Protein AF-A0A7S4JN91-F1 (afdb_monomer_lite)

pLDDT: mean 80.66, std 23.39, range [25.17, 98.69]

Organism: NCBI:txid265563

Foldseek 3Di:
DVVLLVVVVPPPDDDDDDDDDDDDDDDDDDDDDDDPPPPPQDPDDPVLVVVLVVLLCVLLVVLQQNDKFKDKLVLQQVVLVVVCVVVDCSDLSVLADRDDLVPQPQPPPPDDPPPPQGQRSIFIKMWIKGFLSNPLSLLVVCVVPVCVQQVVDPQNSLVSSVCSNCVSNCVRCVVVVKDKDKQFPNDDPSHRDDPNLVVCLQRLQFAQQPQLRATQGLAQGSRMGTTIMMTINHGTDDDPPPDRSNVVRPPSDDPQLSVQLNVLSVQLVVLVVVLVVVVVVVVPDPDDDPDDDPPPSQCSLVSVVSSRVSGVHNCVPGHHDPLVSSCVPPVDSVSSVVVSVVSD

Structure (mmCIF, N/CA/C/O backbone):
data_AF-A0A7S4JN91-F1
#
_entry.id   AF-A0A7S4JN91-F1
#
loop_
_atom_site.group_PDB
_atom_site.id
_atom_site.type_symbol
_atom_site.label_atom_id
_atom_site.label_alt_id
_atom_site.label_comp_id
_atom_site.label_asym_id
_atom_site.label_entity_id
_atom_site.label_seq_id
_atom_site.pdbx_PDB_ins_code
_atom_site.Cartn_x
_atom_site.Cartn_y
_atom_site.Cartn_z
_atom_site.occupancy
_atom_site.B_iso_or_equiv
_atom_site.auth_seq_id
_atom_site.auth_comp_id
_atom_site.auth_asym_id
_atom_site.auth_atom_id
_atom_site.pdbx_PDB_model_num
ATOM 1 N N . VAL A 1 1 ? 0.092 4.818 8.067 1.00 32.59 1 VAL A N 1
ATOM 2 C CA . VAL A 1 1 ? 0.979 4.549 6.911 1.00 32.59 1 VAL A CA 1
ATOM 3 C C . VAL A 1 1 ? 1.558 5.860 6.381 1.00 32.59 1 VAL A C 1
ATOM 5 O O . VAL A 1 1 ? 2.768 5.971 6.410 1.00 32.59 1 VAL A O 1
ATOM 8 N N . GLY A 1 2 ? 0.755 6.902 6.103 1.00 28.08 2 GLY A N 1
ATOM 9 C CA . GLY A 1 2 ? 1.278 8.263 5.825 1.00 28.08 2 GLY A CA 1
ATOM 10 C C . GLY A 1 2 ? 2.050 8.926 6.986 1.00 28.08 2 GLY A C 1
ATOM 11 O O . GLY A 1 2 ? 3.128 9.459 6.784 1.00 28.08 2 GLY A O 1
ATOM 12 N N . LEU A 1 3 ? 1.591 8.768 8.236 1.00 33.53 3 LEU A N 1
ATOM 13 C CA . LEU A 1 3 ? 2.231 9.363 9.430 1.00 33.53 3 LEU A CA 1
ATOM 14 C C . LEU A 1 3 ? 3.639 8.835 9.785 1.00 33.53 3 LEU A C 1
ATOM 16 O O . LEU A 1 3 ? 4.297 9.419 10.646 1.00 33.53 3 LEU A O 1
ATOM 20 N N . ARG A 1 4 ? 4.095 7.710 9.210 1.00 35.12 4 ARG A N 1
ATOM 21 C CA . ARG A 1 4 ? 5.435 7.168 9.522 1.00 35.12 4 ARG A CA 1
ATOM 22 C C . ARG A 1 4 ? 6.521 7.788 8.637 1.00 35.12 4 ARG A C 1
ATOM 24 O O . ARG A 1 4 ? 7.644 7.899 9.109 1.00 35.12 4 ARG A O 1
ATOM 31 N N . ILE A 1 5 ? 6.162 8.240 7.432 1.00 36.72 5 ILE A N 1
ATOM 32 C CA . ILE A 1 5 ? 7.089 8.852 6.469 1.00 36.72 5 ILE A CA 1
ATOM 33 C C . ILE A 1 5 ? 7.418 10.294 6.902 1.00 36.72 5 ILE A C 1
ATOM 35 O O . ILE A 1 5 ? 8.588 10.618 7.068 1.00 36.72 5 ILE A O 1
ATOM 39 N N . GLU A 1 6 ? 6.425 11.102 7.294 1.00 35.47 6 GLU A N 1
ATOM 40 C CA . GLU A 1 6 ? 6.675 12.472 7.798 1.00 35.47 6 GLU A CA 1
ATOM 41 C C . GLU A 1 6 ? 7.318 12.518 9.202 1.00 35.47 6 GLU A C 1
ATOM 43 O O . GLU A 1 6 ? 7.968 13.496 9.574 1.00 35.47 6 GLU A O 1
ATOM 48 N N . ARG A 1 7 ? 7.194 11.453 10.017 1.00 35.91 7 ARG A N 1
ATOM 49 C CA . ARG A 1 7 ? 7.833 11.387 11.352 1.00 35.91 7 ARG A CA 1
ATOM 50 C C . ARG A 1 7 ? 9.363 11.438 11.284 1.00 35.91 7 ARG A C 1
ATOM 52 O O . ARG A 1 7 ? 9.992 11.810 12.277 1.00 35.91 7 ARG A O 1
ATOM 59 N N . HIS A 1 8 ? 9.962 11.068 10.154 1.00 31.91 8 HIS A N 1
ATOM 60 C CA . HIS A 1 8 ? 11.410 11.139 9.974 1.00 31.91 8 HIS A CA 1
ATOM 61 C C . HIS A 1 8 ? 11.880 12.535 9.532 1.00 31.91 8 HIS A C 1
ATOM 63 O O . HIS A 1 8 ? 12.969 12.955 9.913 1.00 31.91 8 HIS A O 1
ATOM 69 N N . GLU A 1 9 ? 11.020 13.311 8.866 1.00 37.31 9 GLU A N 1
ATOM 70 C CA . GLU A 1 9 ? 11.362 14.594 8.229 1.00 37.31 9 GLU A CA 1
ATOM 71 C C . GLU A 1 9 ? 11.666 15.743 9.209 1.00 37.31 9 GLU A C 1
ATOM 73 O O . GLU A 1 9 ? 12.152 16.793 8.800 1.00 37.31 9 GLU A O 1
ATOM 78 N N . ARG A 1 10 ? 11.420 15.578 10.518 1.00 33.41 10 ARG A N 1
ATOM 79 C CA . ARG A 1 10 ? 11.682 16.633 11.525 1.00 33.41 10 ARG A CA 1
ATOM 80 C C . ARG A 1 10 ? 12.587 16.234 12.689 1.00 33.41 10 ARG A C 1
ATOM 82 O O . ARG A 1 10 ? 12.836 17.071 13.556 1.00 33.41 10 ARG A O 1
ATOM 89 N N . THR A 1 11 ? 13.079 14.995 12.747 1.00 30.23 11 THR A N 1
ATOM 90 C CA . THR A 1 11 ? 13.868 14.525 13.909 1.00 30.23 11 THR A CA 1
ATOM 91 C C . THR A 1 11 ? 15.378 14.494 13.652 1.00 30.23 11 THR A C 1
ATOM 93 O O . THR A 1 11 ? 16.155 14.442 14.599 1.00 30.23 11 THR A O 1
ATOM 96 N N . THR A 1 12 ? 15.824 14.626 12.402 1.00 33.06 12 THR A N 1
ATOM 97 C CA . THR A 1 12 ? 17.246 14.710 12.021 1.00 33.06 12 THR A CA 1
ATOM 98 C C . THR A 1 12 ? 17.719 16.160 11.881 1.00 33.06 12 THR A C 1
ATOM 100 O O . THR A 1 12 ? 18.400 16.538 10.936 1.00 33.06 12 THR A O 1
ATOM 103 N N . GLY A 1 13 ? 17.369 17.001 12.854 1.00 30.50 13 GLY A N 1
ATOM 104 C CA . GLY A 1 13 ? 17.959 18.325 13.037 1.00 30.50 13 GLY A CA 1
ATOM 105 C C . GLY A 1 13 ? 18.772 18.333 14.326 1.00 30.50 13 GLY A C 1
ATOM 106 O O . GLY A 1 13 ? 18.182 18.352 15.400 1.00 30.50 13 GLY A O 1
ATOM 107 N N . ARG A 1 14 ? 20.106 18.356 14.198 1.00 29.84 14 ARG A N 1
ATOM 108 C CA . ARG A 1 14 ? 21.150 18.263 15.246 1.00 29.84 14 ARG A CA 1
ATOM 109 C C . ARG A 1 14 ? 21.410 16.866 15.814 1.00 29.84 14 ARG A C 1
ATOM 111 O O . ARG A 1 14 ? 20.779 16.456 16.778 1.00 29.84 14 ARG A O 1
ATOM 118 N N . GLN A 1 15 ? 22.521 16.271 15.384 1.00 26.61 15 GLN A N 1
ATOM 119 C CA . GLN A 1 15 ? 23.606 15.993 16.328 1.00 26.61 15 GLN A CA 1
ATOM 120 C C . GLN A 1 15 ? 24.966 16.025 15.623 1.00 26.61 15 GLN A C 1
ATOM 122 O O . GLN A 1 15 ? 25.161 15.460 14.551 1.00 26.61 15 GLN A O 1
ATOM 127 N N . GLU A 1 16 ? 25.864 16.794 16.230 1.00 27.58 16 GLU A N 1
ATOM 128 C CA . GLU A 1 16 ? 27.196 17.132 15.758 1.00 27.58 16 GLU A CA 1
ATOM 129 C C . GLU A 1 16 ? 28.178 15.959 15.825 1.00 27.58 16 GLU A C 1
ATOM 131 O O . GLU A 1 16 ? 28.160 15.111 16.714 1.00 27.58 16 GLU A O 1
ATOM 136 N N . THR A 1 17 ? 29.097 16.021 14.867 1.00 29.06 17 THR A N 1
ATOM 137 C CA . THR A 1 17 ? 30.452 15.475 14.826 1.00 29.06 17 THR A CA 1
ATOM 138 C C . THR A 1 17 ? 31.054 14.997 16.153 1.00 29.06 17 THR A C 1
ATOM 140 O O . THR A 1 17 ? 31.339 15.793 17.047 1.00 29.06 17 THR A O 1
ATOM 143 N N . SER A 1 18 ? 31.489 13.734 16.185 1.00 26.06 18 SER A N 1
ATOM 144 C CA . SER A 1 18 ? 32.715 13.384 16.905 1.00 26.06 18 SER A CA 1
ATOM 145 C C . SER A 1 18 ? 33.485 12.271 16.196 1.00 26.06 18 SER A C 1
ATOM 147 O O . SER A 1 18 ? 33.099 11.105 16.181 1.00 26.06 18 SER A O 1
ATOM 149 N N . ARG A 1 19 ? 34.606 12.672 15.589 1.00 29.33 19 ARG A N 1
ATOM 150 C CA . ARG A 1 19 ? 35.690 11.800 15.130 1.00 29.33 19 ARG A CA 1
ATOM 151 C C . ARG A 1 19 ? 36.283 11.052 16.324 1.00 29.33 19 ARG A C 1
ATOM 153 O O . ARG A 1 19 ? 36.788 11.703 17.236 1.00 29.33 19 ARG A O 1
ATOM 160 N N . ARG A 1 20 ? 36.413 9.727 16.229 1.00 26.53 20 ARG A N 1
ATOM 161 C CA . ARG A 1 20 ? 37.556 9.001 16.807 1.00 26.53 20 ARG A CA 1
ATOM 162 C C . ARG A 1 20 ? 38.019 7.872 15.890 1.00 26.53 20 ARG A C 1
ATOM 164 O O . ARG A 1 20 ? 37.222 7.120 15.347 1.00 26.53 20 ARG A O 1
ATOM 171 N N . MET A 1 21 ? 39.336 7.846 15.715 1.00 25.17 21 MET A N 1
ATOM 172 C CA . MET A 1 21 ? 40.135 6.849 15.013 1.00 25.17 21 MET A CA 1
ATOM 173 C C . MET A 1 21 ? 40.266 5.537 15.803 1.00 25.17 21 MET A C 1
ATOM 175 O O . MET A 1 21 ? 40.135 5.561 17.027 1.00 25.17 21 MET A O 1
ATOM 179 N N . ALA A 1 22 ? 40.699 4.497 15.067 1.00 26.09 22 ALA A N 1
ATOM 180 C CA . ALA A 1 22 ? 41.411 3.263 15.464 1.00 26.09 22 ALA A CA 1
ATOM 181 C C . ALA A 1 22 ? 40.568 1.977 15.401 1.00 26.09 22 ALA A C 1
ATOM 183 O O . ALA A 1 22 ? 39.427 1.985 15.831 1.00 26.09 22 ALA A O 1
ATOM 184 N N . THR A 1 23 ? 41.037 0.815 14.931 1.00 26.62 23 THR A N 1
ATOM 185 C CA . THR A 1 23 ? 42.251 0.362 14.217 1.00 26.62 23 THR A CA 1
ATOM 186 C C . THR A 1 23 ? 41.966 -1.069 13.732 1.00 26.62 23 THR A C 1
ATOM 188 O O . THR A 1 23 ? 41.312 -1.821 14.441 1.00 26.62 23 THR A O 1
ATOM 191 N N . SER A 1 24 ? 42.510 -1.426 12.564 1.00 26.52 24 SER A N 1
ATOM 192 C CA . SER A 1 24 ? 43.080 -2.734 12.178 1.00 26.52 24 SER A CA 1
ATOM 193 C C . SER A 1 24 ? 42.559 -4.033 12.827 1.00 26.52 24 SER A C 1
ATOM 195 O O . SER A 1 24 ? 42.873 -4.298 13.983 1.00 26.52 24 SER A O 1
ATOM 197 N N . ALA A 1 25 ? 42.008 -4.939 12.006 1.00 27.75 25 ALA A N 1
ATOM 198 C CA . ALA A 1 25 ? 42.634 -6.240 11.698 1.00 27.75 25 ALA A CA 1
ATOM 199 C C . ALA A 1 25 ? 41.806 -7.021 10.654 1.00 27.75 25 ALA A C 1
ATOM 201 O O . ALA A 1 25 ? 40.644 -7.345 10.886 1.00 27.75 25 ALA A O 1
ATOM 202 N N . ARG A 1 26 ? 42.423 -7.332 9.508 1.00 33.00 26 ARG A N 1
ATOM 203 C CA . ARG A 1 26 ? 41.988 -8.390 8.581 1.00 33.00 26 ARG A CA 1
ATOM 204 C C . ARG A 1 26 ? 42.586 -9.727 9.030 1.00 33.00 26 ARG A C 1
ATOM 206 O O . ARG A 1 26 ? 43.676 -9.724 9.604 1.00 33.00 26 ARG A O 1
ATOM 213 N N . PRO A 1 27 ? 41.970 -10.842 8.627 1.00 33.28 27 PRO A N 1
ATOM 214 C CA . PRO A 1 27 ? 42.750 -11.927 8.057 1.00 33.28 27 PRO A CA 1
ATOM 215 C C . PRO A 1 27 ? 42.293 -12.247 6.631 1.00 33.28 27 PRO A C 1
ATOM 217 O O . PRO A 1 27 ? 41.101 -12.295 6.330 1.00 33.28 27 PRO A O 1
ATOM 220 N N . ASP A 1 28 ? 43.301 -12.414 5.781 1.00 31.98 28 ASP A N 1
ATOM 221 C CA . ASP A 1 28 ? 43.232 -12.947 4.428 1.00 31.98 28 ASP A CA 1
ATOM 222 C C . ASP A 1 28 ? 42.975 -14.464 4.421 1.00 31.98 28 ASP A C 1
ATOM 224 O O . ASP A 1 28 ? 43.197 -15.156 5.415 1.00 31.98 28 ASP A O 1
ATOM 228 N N . ASP A 1 29 ? 42.610 -14.917 3.220 1.00 34.00 29 ASP A N 1
ATOM 229 C CA . ASP A 1 29 ? 42.650 -16.275 2.679 1.00 34.00 29 ASP A CA 1
ATOM 230 C C . ASP A 1 29 ? 41.625 -17.292 3.206 1.00 34.00 29 ASP A C 1
ATOM 232 O O . ASP A 1 29 ? 41.779 -17.888 4.264 1.00 34.00 29 ASP A O 1
ATOM 236 N N . ASP A 1 30 ? 40.662 -17.643 2.342 1.00 32.47 30 ASP A N 1
ATOM 237 C CA . ASP A 1 30 ? 40.812 -18.955 1.715 1.00 32.47 30 ASP A CA 1
ATOM 238 C C . ASP A 1 30 ? 40.141 -19.089 0.342 1.00 32.47 30 ASP A C 1
ATOM 240 O O . ASP A 1 30 ? 39.062 -18.571 0.046 1.00 32.47 30 ASP A O 1
ATOM 244 N N . ARG A 1 31 ? 40.866 -19.799 -0.517 1.00 35.53 31 ARG A N 1
ATOM 245 C CA . ARG A 1 31 ? 40.618 -20.024 -1.940 1.00 35.53 31 ARG A CA 1
ATOM 246 C C . ARG A 1 31 ? 39.379 -20.895 -2.146 1.00 35.53 31 ARG A C 1
ATOM 248 O O . ARG A 1 31 ? 39.341 -22.029 -1.681 1.00 35.53 31 ARG A O 1
ATOM 255 N N . CYS A 1 32 ? 38.437 -20.444 -2.972 1.00 33.22 32 CYS A N 1
ATOM 256 C CA . CYS A 1 32 ? 37.502 -21.342 -3.649 1.00 33.22 32 CYS A CA 1
ATOM 257 C C . CYS A 1 32 ? 37.772 -21.330 -5.152 1.00 33.22 32 CYS A C 1
ATOM 259 O O . CYS A 1 32 ? 37.499 -20.375 -5.873 1.00 33.22 32 CYS A O 1
ATOM 261 N N . THR A 1 33 ? 38.376 -22.433 -5.578 1.00 36.34 33 THR A N 1
ATOM 262 C CA . THR A 1 33 ? 38.600 -22.864 -6.951 1.00 36.34 33 THR A CA 1
ATOM 263 C C . THR A 1 33 ? 37.312 -22.866 -7.764 1.00 36.34 33 THR A C 1
ATOM 265 O O . THR A 1 33 ? 36.262 -23.283 -7.276 1.00 36.34 33 THR A O 1
ATOM 268 N N . GLY A 1 34 ? 37.434 -22.444 -9.021 1.00 40.06 34 GLY A N 1
ATOM 269 C CA . GLY A 1 34 ? 36.340 -22.315 -9.967 1.00 40.06 34 GLY A CA 1
ATOM 270 C C . GLY A 1 34 ? 35.490 -23.572 -10.150 1.00 40.06 34 GLY A C 1
ATOM 271 O O . GLY A 1 34 ? 35.981 -24.696 -10.269 1.00 40.06 34 GLY A O 1
ATOM 272 N N . ARG A 1 35 ? 34.189 -23.326 -10.269 1.00 33.16 35 ARG A N 1
ATOM 273 C CA . ARG A 1 35 ? 33.316 -24.061 -11.174 1.00 33.16 35 ARG A CA 1
ATOM 274 C C . ARG A 1 35 ? 32.671 -23.041 -12.094 1.00 33.16 35 ARG A C 1
ATOM 276 O O . ARG A 1 35 ? 31.803 -22.287 -11.669 1.00 33.16 35 ARG A O 1
ATOM 283 N N . ASP A 1 36 ? 33.105 -23.053 -13.348 1.00 35.47 36 ASP A N 1
ATOM 284 C CA . ASP A 1 36 ? 32.303 -22.574 -14.464 1.00 35.47 36 ASP A CA 1
ATOM 285 C C . ASP A 1 36 ? 31.068 -23.477 -14.571 1.00 35.47 36 ASP A C 1
ATOM 287 O O . ASP A 1 36 ? 31.030 -24.444 -15.335 1.00 35.47 36 ASP A O 1
ATOM 291 N N . GLU A 1 37 ? 30.042 -23.183 -13.773 1.00 38.62 37 GLU A N 1
ATOM 292 C CA . GLU A 1 37 ? 28.687 -23.614 -14.086 1.00 38.62 37 GLU A CA 1
ATOM 293 C C . GLU A 1 37 ? 28.204 -22.754 -15.251 1.00 38.62 37 GLU A C 1
ATOM 295 O O . GLU A 1 37 ? 27.513 -21.748 -15.102 1.00 38.62 37 GLU A O 1
ATOM 300 N N . SER A 1 38 ? 28.585 -23.188 -16.449 1.00 40.62 38 SER A N 1
ATOM 301 C CA . SER A 1 38 ? 27.898 -22.882 -17.699 1.00 40.62 38 SER A CA 1
ATOM 302 C C . SER A 1 38 ? 26.499 -23.508 -17.644 1.00 40.62 38 SER A C 1
ATOM 304 O O . SER A 1 38 ? 26.162 -24.467 -18.335 1.00 40.62 38 SER A O 1
ATOM 306 N N . SER A 1 39 ? 25.672 -22.963 -16.750 1.00 43.31 39 SER A N 1
ATOM 307 C CA . SER A 1 39 ? 24.237 -23.162 -16.712 1.00 43.31 39 SER A CA 1
ATOM 308 C C . SER A 1 39 ? 23.696 -22.592 -18.012 1.00 43.31 39 SER A C 1
ATOM 310 O O . SER A 1 39 ? 23.554 -21.380 -18.173 1.00 43.31 39 SER A O 1
ATOM 312 N N . SER A 1 40 ? 23.394 -23.486 -18.944 1.00 39.09 40 SER A N 1
ATOM 313 C CA . SER A 1 40 ? 22.455 -23.253 -20.032 1.00 39.09 40 SER A CA 1
ATOM 314 C C . SER A 1 40 ? 21.092 -22.930 -19.412 1.00 39.09 40 SER A C 1
ATOM 316 O O . SER A 1 40 ? 20.213 -23.777 -19.279 1.00 39.09 40 SER A O 1
ATOM 318 N N . GLY A 1 41 ? 20.955 -21.689 -18.940 1.00 47.62 41 GLY A N 1
ATOM 319 C CA . GLY A 1 41 ? 19.743 -21.152 -18.351 1.00 47.62 41 GLY A CA 1
ATOM 320 C C . GLY A 1 41 ? 18.675 -21.118 -19.426 1.00 47.62 41 GLY A C 1
ATOM 321 O O . GLY A 1 41 ? 18.647 -20.205 -20.249 1.00 47.62 41 GLY A O 1
ATOM 322 N N . GLY A 1 42 ? 17.830 -22.148 -19.457 1.00 60.91 42 GLY A N 1
ATOM 323 C CA . GLY A 1 42 ? 16.651 -22.159 -20.305 1.00 60.91 42 GLY A CA 1
ATOM 324 C C . GLY A 1 42 ? 15.854 -20.890 -20.029 1.00 60.91 42 GLY A C 1
ATOM 325 O O . GLY A 1 42 ? 15.425 -20.665 -18.898 1.00 60.91 42 GLY A O 1
ATOM 326 N N . ARG A 1 43 ? 15.709 -20.037 -21.047 1.00 75.44 43 ARG A N 1
ATOM 327 C CA . ARG A 1 43 ? 14.918 -18.808 -20.958 1.00 75.44 43 ARG A CA 1
ATOM 328 C C . ARG A 1 43 ? 13.510 -19.197 -20.500 1.00 75.44 43 ARG A C 1
ATOM 330 O O . ARG A 1 43 ? 12.871 -20.020 -21.158 1.00 75.44 43 ARG A O 1
ATOM 337 N N . LEU A 1 44 ? 13.056 -18.652 -19.368 1.00 83.25 44 LEU A N 1
ATOM 338 C CA . LEU A 1 44 ? 11.687 -18.859 -18.890 1.00 83.25 44 LEU A CA 1
ATOM 339 C C . LEU A 1 44 ? 10.715 -18.458 -20.004 1.00 83.25 44 LEU A C 1
ATOM 341 O O . LEU A 1 44 ? 10.885 -17.408 -20.631 1.00 83.25 44 LEU A O 1
ATOM 345 N N . LYS A 1 45 ? 9.717 -19.299 -20.280 1.00 87.00 45 LYS A N 1
ATOM 346 C CA . LYS A 1 45 ? 8.693 -18.962 -21.272 1.00 87.00 45 LYS A CA 1
ATOM 347 C C . LYS A 1 45 ? 7.767 -17.907 -20.676 1.00 87.00 45 LYS A C 1
ATOM 349 O O . LYS A 1 45 ? 7.419 -17.997 -19.501 1.00 87.00 45 LYS A O 1
ATOM 354 N N . ALA A 1 46 ? 7.313 -16.960 -21.495 1.00 85.81 46 ALA A N 1
ATOM 355 C CA . ALA A 1 46 ? 6.354 -15.936 -21.069 1.00 85.81 46 ALA A CA 1
ATOM 356 C C . ALA A 1 46 ? 5.103 -16.555 -20.415 1.00 85.81 46 ALA A C 1
ATOM 358 O O . ALA A 1 46 ? 4.704 -16.138 -19.336 1.00 85.81 46 ALA A O 1
ATOM 359 N N . SER A 1 47 ? 4.590 -17.656 -20.979 1.00 88.19 47 SER A N 1
ATOM 360 C CA . SER A 1 47 ? 3.448 -18.396 -20.427 1.00 88.19 47 SER A CA 1
ATOM 361 C C . SER A 1 47 ? 3.665 -18.923 -19.005 1.00 88.19 47 SER A C 1
ATOM 363 O O . SER A 1 47 ? 2.714 -19.013 -18.234 1.00 88.19 47 SER A O 1
ATOM 365 N N . ASP A 1 48 ? 4.901 -19.293 -18.654 1.00 89.94 48 ASP A N 1
ATOM 366 C CA . ASP A 1 48 ? 5.220 -19.802 -17.317 1.00 89.94 48 ASP A CA 1
ATOM 367 C C . ASP A 1 48 ? 5.239 -18.653 -16.297 1.00 89.94 48 ASP A C 1
ATOM 369 O O . ASP A 1 48 ? 4.813 -18.826 -15.154 1.00 89.94 48 ASP A O 1
ATOM 373 N N . VAL A 1 49 ? 5.693 -17.469 -16.726 1.00 90.06 49 VAL A N 1
ATOM 374 C CA . VAL A 1 49 ? 5.678 -16.238 -15.924 1.00 90.06 49 VAL A CA 1
ATOM 375 C C . VAL A 1 49 ? 4.247 -15.756 -15.697 1.00 90.06 49 VAL A C 1
ATOM 377 O O . VAL A 1 49 ? 3.888 -15.466 -14.558 1.00 90.06 49 VAL A O 1
ATOM 380 N N . ASP A 1 50 ? 3.414 -15.741 -16.738 1.00 91.44 50 ASP A N 1
ATOM 381 C CA . ASP A 1 50 ? 2.007 -15.340 -16.633 1.00 91.44 50 ASP A CA 1
ATOM 382 C C . ASP A 1 50 ? 1.241 -16.265 -15.678 1.00 91.44 50 ASP A C 1
ATOM 384 O O . ASP A 1 50 ? 0.608 -15.804 -14.727 1.00 91.44 50 ASP A O 1
ATOM 388 N N . ALA A 1 51 ? 1.390 -17.586 -15.839 1.00 93.25 51 ALA A N 1
ATOM 389 C CA . ALA A 1 51 ? 0.766 -18.565 -14.949 1.00 93.25 51 ALA A CA 1
ATOM 390 C C . ALA A 1 51 ? 1.239 -18.425 -13.491 1.00 93.25 51 ALA A C 1
ATOM 392 O O . ALA A 1 51 ? 0.458 -18.607 -12.550 1.00 93.25 51 ALA A O 1
ATOM 393 N N . ALA A 1 52 ? 2.516 -18.093 -13.282 1.00 94.00 52 ALA A N 1
ATOM 394 C CA . ALA A 1 52 ? 3.051 -17.807 -11.959 1.00 94.00 52 ALA A CA 1
ATOM 395 C C . ALA A 1 52 ? 2.427 -16.536 -11.364 1.00 94.00 52 ALA A C 1
ATOM 397 O O . ALA A 1 52 ? 1.959 -16.563 -10.226 1.00 94.00 52 ALA A O 1
ATOM 398 N N . LEU A 1 53 ? 2.348 -15.444 -12.124 1.00 95.12 53 LEU A N 1
ATOM 399 C CA . LEU A 1 53 ? 1.734 -14.194 -11.673 1.00 95.12 53 LEU A CA 1
ATOM 400 C C . LEU A 1 53 ? 0.249 -14.365 -11.330 1.00 95.12 53 LEU A C 1
ATOM 402 O O . LEU A 1 53 ? -0.194 -13.872 -10.289 1.00 95.12 53 LEU A O 1
ATOM 406 N N . ASP A 1 54 ? -0.498 -15.120 -12.131 1.00 95.25 54 ASP A N 1
ATOM 407 C CA . ASP A 1 54 ? -1.901 -15.442 -11.858 1.00 95.25 54 ASP A CA 1
ATOM 408 C C . ASP A 1 54 ? -2.057 -16.293 -10.595 1.00 95.25 54 ASP A C 1
ATOM 410 O O . ASP A 1 54 ? -2.916 -16.026 -9.745 1.00 95.25 54 ASP A O 1
ATOM 414 N N . GLY A 1 55 ? -1.186 -17.290 -10.420 1.00 95.31 55 GLY A N 1
ATOM 415 C CA . GLY A 1 55 ? -1.131 -18.103 -9.209 1.00 95.31 55 GLY A CA 1
ATOM 416 C C . GLY A 1 55 ? -0.797 -17.276 -7.965 1.00 95.31 55 GLY A C 1
ATOM 417 O O . GLY A 1 55 ? -1.403 -17.474 -6.907 1.00 95.31 55 GLY A O 1
ATOM 418 N N . TYR A 1 56 ? 0.125 -16.322 -8.092 1.00 96.88 56 TYR A N 1
ATOM 419 C CA . TYR A 1 56 ? 0.501 -15.401 -7.024 1.00 96.88 56 TYR A CA 1
ATOM 420 C C . TYR A 1 56 ? -0.660 -14.481 -6.639 1.00 96.88 56 TYR A C 1
ATOM 422 O O . TYR A 1 56 ? -1.052 -14.449 -5.471 1.00 96.88 56 TYR A O 1
ATOM 430 N N . ARG A 1 57 ? -1.272 -13.811 -7.625 1.00 97.19 57 ARG A N 1
ATOM 431 C CA . ARG A 1 57 ? -2.453 -12.951 -7.449 1.00 97.19 57 ARG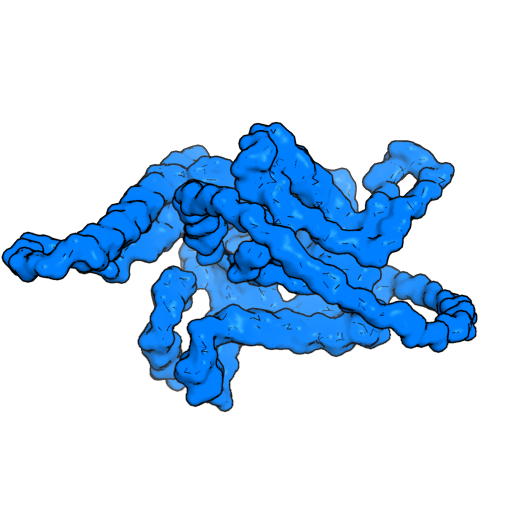 A CA 1
ATOM 432 C C . ARG A 1 57 ? -3.595 -13.710 -6.775 1.00 97.19 57 ARG A C 1
ATOM 434 O O . ARG A 1 57 ? -4.171 -13.226 -5.803 1.00 97.19 57 ARG A O 1
ATOM 441 N N . SER A 1 58 ? -3.880 -14.924 -7.246 1.00 96.44 58 SER A N 1
ATOM 442 C CA . SER A 1 58 ? -4.936 -15.772 -6.687 1.00 96.44 58 SER A CA 1
ATOM 443 C C . SER A 1 58 ? -4.684 -16.081 -5.211 1.00 96.44 58 SER A C 1
ATOM 445 O O . SER A 1 58 ? -5.584 -15.926 -4.390 1.00 96.44 58 SER A O 1
ATOM 447 N N . ARG A 1 59 ? -3.452 -16.450 -4.838 1.00 96.75 59 ARG A N 1
ATOM 448 C CA . ARG A 1 59 ? -3.091 -16.738 -3.438 1.00 96.75 59 ARG A CA 1
ATOM 449 C C . ARG A 1 59 ? -3.183 -15.506 -2.543 1.00 96.75 59 ARG A C 1
ATOM 451 O O . ARG A 1 59 ? -3.746 -15.613 -1.461 1.00 96.75 59 ARG A O 1
ATOM 458 N N . LEU A 1 60 ? -2.678 -14.359 -2.997 1.00 98.06 60 LEU A N 1
ATOM 459 C CA . LEU A 1 60 ? -2.764 -13.101 -2.251 1.00 98.06 60 LEU A CA 1
ATOM 460 C C . LEU A 1 60 ? -4.220 -12.691 -1.980 1.00 98.06 60 LEU A C 1
ATOM 462 O O . LEU A 1 60 ? -4.549 -12.276 -0.867 1.00 98.06 60 LEU A O 1
ATOM 466 N N . SER A 1 61 ? -5.110 -12.879 -2.961 1.00 97.38 61 SER A N 1
ATOM 467 C CA . SER A 1 61 ? -6.528 -12.531 -2.820 1.00 97.38 61 SER A CA 1
ATOM 468 C C . SER A 1 61 ? -7.247 -13.336 -1.726 1.00 97.38 61 SER A C 1
ATOM 470 O O . SER A 1 61 ? -8.121 -12.798 -1.049 1.00 97.38 61 SER A O 1
ATOM 472 N N . LEU A 1 62 ? -6.831 -14.587 -1.471 1.00 97.19 62 LEU A N 1
ATOM 473 C CA . LEU A 1 62 ? -7.371 -15.410 -0.376 1.00 97.19 62 LEU A CA 1
ATOM 474 C C . LEU A 1 62 ? -7.058 -14.822 1.009 1.00 97.19 62 LEU A C 1
ATOM 476 O O . LEU A 1 62 ? -7.806 -15.045 1.962 1.00 97.19 62 LEU A O 1
ATOM 480 N N . ASP A 1 63 ? -5.971 -14.059 1.103 1.00 98.19 63 ASP A N 1
ATOM 481 C CA . ASP A 1 63 ? -5.534 -13.354 2.307 1.00 98.19 63 ASP A CA 1
ATOM 482 C C . ASP A 1 63 ? -5.994 -11.885 2.338 1.00 98.19 63 ASP A C 1
ATOM 484 O O . ASP A 1 63 ? -5.654 -11.143 3.265 1.00 98.19 63 ASP A O 1
ATOM 488 N N . GLY A 1 64 ? -6.782 -11.465 1.342 1.00 98.00 64 GLY A N 1
ATOM 489 C CA . GLY A 1 64 ? -7.292 -10.104 1.186 1.00 98.00 64 GLY A CA 1
ATOM 490 C C . GLY A 1 64 ? -6.231 -9.070 0.796 1.00 98.00 64 GLY A C 1
ATOM 491 O O . GLY A 1 64 ? -6.424 -7.876 1.015 1.00 98.00 64 GLY A O 1
ATOM 492 N N . ILE A 1 65 ? -5.111 -9.514 0.218 1.00 98.56 65 ILE A N 1
ATOM 493 C CA . ILE A 1 65 ? -4.170 -8.652 -0.506 1.00 98.56 65 ILE A CA 1
ATOM 494 C C . ILE A 1 65 ? -4.595 -8.699 -1.975 1.00 98.56 65 ILE A C 1
ATOM 496 O O . ILE A 1 65 ? -4.178 -9.554 -2.750 1.00 98.56 65 ILE A O 1
ATOM 500 N N . ASP A 1 66 ? -5.535 -7.837 -2.326 1.00 97.88 66 ASP A N 1
ATOM 501 C CA . ASP A 1 66 ? -6.341 -7.921 -3.545 1.00 97.88 66 ASP A CA 1
ATOM 502 C C . ASP A 1 66 ? -6.002 -6.848 -4.588 1.00 97.88 66 ASP A C 1
ATOM 504 O O . ASP A 1 66 ? -6.561 -6.854 -5.685 1.00 97.88 66 ASP A O 1
ATOM 508 N N . LEU A 1 67 ? -5.046 -5.965 -4.288 1.00 98.19 67 LEU A N 1
ATOM 509 C CA . LEU A 1 67 ? -4.505 -5.005 -5.247 1.00 98.19 67 LEU A CA 1
ATOM 510 C C . LEU A 1 67 ? -3.097 -5.423 -5.653 1.00 98.19 67 LEU A C 1
ATOM 512 O O . LEU A 1 67 ? -2.206 -5.542 -4.811 1.00 98.19 67 LEU A O 1
ATOM 516 N N . LEU A 1 68 ? -2.899 -5.616 -6.956 1.00 97.44 68 LEU A N 1
ATOM 517 C CA . LEU A 1 68 ? -1.611 -5.954 -7.550 1.00 97.44 68 LEU A CA 1
ATOM 518 C C . LEU A 1 68 ? -1.480 -5.249 -8.897 1.00 97.44 68 LEU A C 1
ATOM 520 O O . LEU A 1 68 ? -2.227 -5.560 -9.831 1.00 97.44 68 LEU A O 1
ATOM 524 N N . HIS A 1 69 ? -0.525 -4.324 -8.993 1.00 95.69 69 HIS A N 1
ATOM 525 C CA . HIS A 1 69 ? -0.195 -3.628 -10.237 1.00 95.69 69 HIS A CA 1
ATOM 526 C C . HIS A 1 69 ? 1.273 -3.838 -10.619 1.00 95.69 69 HIS A C 1
ATOM 528 O O . HIS A 1 69 ? 2.157 -3.575 -9.800 1.00 95.69 69 HIS A O 1
ATOM 534 N N . PRO A 1 70 ? 1.547 -4.291 -11.853 1.00 95.06 70 PRO A N 1
ATOM 535 C CA . PRO A 1 70 ? 2.904 -4.408 -12.357 1.00 95.06 70 PRO A CA 1
ATOM 536 C C . PRO A 1 70 ? 3.459 -3.049 -12.809 1.00 95.06 70 PRO A C 1
ATOM 538 O O . PRO A 1 70 ? 2.746 -2.208 -13.358 1.00 95.06 70 PRO A O 1
ATOM 541 N N . THR A 1 71 ? 4.759 -2.863 -12.624 1.00 93.12 71 THR A N 1
ATOM 542 C CA . THR A 1 71 ? 5.569 -1.769 -13.172 1.00 93.12 71 THR A CA 1
ATOM 543 C C . THR A 1 71 ? 7.004 -2.264 -13.403 1.00 93.12 71 THR A C 1
ATOM 545 O O . THR A 1 71 ? 7.298 -3.438 -13.169 1.00 93.12 71 THR A O 1
ATOM 548 N N . SER A 1 72 ? 7.906 -1.399 -13.864 1.00 93.12 72 SER A N 1
ATOM 549 C CA . SER A 1 72 ? 9.337 -1.707 -13.960 1.00 93.12 72 SER A CA 1
ATOM 550 C C . SER A 1 72 ? 10.147 -0.950 -12.912 1.00 93.12 72 SER A C 1
ATOM 552 O O . SER A 1 72 ? 9.836 0.197 -12.571 1.00 93.12 72 SER A O 1
ATOM 554 N N . THR A 1 73 ? 11.226 -1.565 -12.424 1.00 95.00 73 THR A N 1
ATOM 555 C CA . THR A 1 73 ? 12.189 -0.863 -11.562 1.00 95.00 73 THR A CA 1
ATOM 556 C C . THR A 1 73 ? 12.853 0.298 -12.291 1.00 95.00 73 THR A C 1
ATOM 558 O O . THR A 1 73 ? 13.053 1.339 -11.682 1.00 95.00 73 THR A O 1
ATOM 561 N N . GLY A 1 74 ? 13.109 0.177 -13.597 1.00 92.31 74 GLY A N 1
ATOM 562 C CA . GLY A 1 74 ? 13.674 1.249 -14.423 1.00 92.31 74 GLY A CA 1
ATOM 563 C C . GLY A 1 74 ? 12.787 2.493 -14.451 1.00 92.31 74 GLY A C 1
ATOM 564 O O . GLY A 1 74 ? 13.270 3.605 -14.239 1.00 92.31 74 GLY A O 1
ATOM 565 N N . ARG A 1 75 ? 11.466 2.314 -14.601 1.00 91.25 75 ARG A N 1
ATOM 566 C CA . ARG A 1 75 ? 10.498 3.418 -14.561 1.00 91.25 75 ARG A CA 1
ATOM 567 C C . ARG A 1 75 ? 10.460 4.092 -13.193 1.00 91.25 75 ARG A C 1
ATOM 569 O O . ARG A 1 75 ? 10.488 5.317 -13.133 1.00 91.25 75 ARG A O 1
ATOM 576 N N . TYR A 1 76 ? 10.404 3.311 -12.112 1.00 94.12 76 TYR A N 1
ATOM 577 C CA . TYR A 1 76 ? 10.431 3.862 -10.753 1.00 94.12 76 TYR A CA 1
ATOM 578 C C . TYR A 1 76 ? 11.746 4.593 -10.468 1.00 94.12 76 TYR A C 1
ATOM 580 O O . TYR A 1 76 ? 11.719 5.724 -10.005 1.00 94.12 76 TYR A O 1
ATOM 588 N N . ASN A 1 77 ? 12.888 3.983 -10.791 1.00 94.94 77 ASN A N 1
ATOM 589 C CA . ASN A 1 77 ? 14.206 4.550 -10.523 1.00 94.94 77 ASN A CA 1
ATOM 590 C C . ASN A 1 77 ? 14.426 5.846 -11.311 1.00 94.94 77 ASN A C 1
ATOM 592 O O . ASN A 1 77 ? 14.914 6.816 -10.745 1.00 94.94 77 ASN A O 1
ATOM 596 N N . ARG A 1 78 ? 14.020 5.904 -12.587 1.00 93.06 78 ARG A N 1
ATOM 597 C CA . ARG A 1 78 ? 14.085 7.135 -13.389 1.00 93.06 78 ARG A CA 1
ATOM 598 C C . ARG A 1 78 ? 13.249 8.254 -12.775 1.00 93.06 78 ARG A C 1
ATOM 600 O O . ARG A 1 78 ? 13.769 9.342 -12.556 1.00 93.06 78 ARG A O 1
ATOM 607 N N . ALA A 1 79 ? 11.995 7.956 -12.442 1.00 92.88 79 ALA A N 1
ATOM 608 C CA . ALA A 1 79 ? 11.111 8.916 -11.796 1.00 92.88 79 ALA A CA 1
ATOM 609 C C . ALA A 1 79 ? 11.652 9.358 -10.427 1.00 92.88 79 ALA A C 1
ATOM 611 O O . ALA A 1 79 ? 11.537 10.521 -10.068 1.00 92.88 79 ALA A O 1
ATOM 612 N N . LEU A 1 80 ? 12.303 8.458 -9.685 1.00 93.44 80 LEU A N 1
ATOM 613 C CA . LEU A 1 80 ? 12.935 8.787 -8.413 1.00 93.44 80 LEU A CA 1
ATOM 614 C C . LEU A 1 80 ? 14.033 9.849 -8.570 1.00 93.44 80 LEU A C 1
ATOM 616 O O . LEU A 1 80 ? 14.082 10.791 -7.780 1.00 93.44 80 LEU A O 1
ATOM 620 N N . PHE A 1 81 ? 14.871 9.733 -9.605 1.00 92.88 81 PHE A N 1
ATOM 621 C CA . PHE A 1 81 ? 15.869 10.757 -9.924 1.00 92.88 81 PHE A CA 1
ATOM 622 C C . PHE A 1 81 ? 15.227 12.086 -10.330 1.00 92.88 81 PHE A C 1
ATOM 624 O O . PHE A 1 81 ? 15.685 13.137 -9.886 1.00 92.88 81 PHE A O 1
ATOM 631 N N . GLU A 1 82 ? 14.170 12.048 -11.145 1.00 93.62 82 GLU A N 1
ATOM 632 C CA . GLU A 1 82 ? 13.422 13.242 -11.560 1.00 93.62 82 GLU A CA 1
ATOM 633 C C . GLU A 1 82 ? 12.826 13.965 -10.345 1.00 93.62 82 GLU A C 1
ATOM 635 O O . GLU A 1 82 ? 13.064 15.156 -10.160 1.00 93.62 82 GLU A O 1
ATOM 640 N N . TRP A 1 83 ? 12.161 13.236 -9.447 1.00 93.44 83 TRP A N 1
ATOM 641 C CA . TRP A 1 83 ? 11.605 13.802 -8.220 1.00 93.44 83 TRP A CA 1
ATOM 642 C C . TRP A 1 83 ? 12.670 14.391 -7.296 1.00 93.44 83 TRP A C 1
ATOM 644 O O . TRP A 1 83 ? 12.479 15.474 -6.750 1.00 93.44 83 TRP A O 1
ATOM 654 N N . GLY A 1 84 ? 13.802 13.702 -7.125 1.00 92.69 84 GLY A N 1
ATOM 655 C CA . GLY A 1 84 ? 14.915 14.222 -6.331 1.00 92.69 84 GLY A CA 1
ATOM 656 C C . GLY A 1 84 ? 15.503 15.509 -6.921 1.00 92.69 84 GLY A C 1
ATOM 657 O O . GLY A 1 84 ? 15.920 16.394 -6.175 1.00 92.69 84 GLY A O 1
ATOM 658 N N . ALA A 1 85 ? 15.507 15.646 -8.251 1.00 93.12 85 ALA A N 1
ATOM 659 C CA . ALA A 1 85 ? 15.933 16.868 -8.925 1.00 93.12 85 ALA A CA 1
ATOM 660 C C . ALA A 1 85 ? 14.911 18.010 -8.778 1.00 93.12 85 ALA A C 1
ATOM 662 O O . ALA A 1 85 ? 15.314 19.156 -8.582 1.00 93.12 85 ALA A O 1
ATOM 663 N N . GLU A 1 86 ? 13.611 17.708 -8.848 1.00 92.62 86 GLU A N 1
ATOM 664 C CA . GLU A 1 86 ? 12.521 18.683 -8.701 1.00 92.62 86 GLU A CA 1
ATOM 665 C C . GLU A 1 86 ? 12.382 19.210 -7.264 1.00 92.62 86 GLU A C 1
ATOM 667 O O . GLU A 1 86 ? 12.213 20.412 -7.060 1.00 92.62 86 GLU A O 1
ATOM 672 N N . GLU A 1 87 ? 12.476 18.333 -6.263 1.00 92.00 87 GLU A N 1
ATOM 673 C CA . GLU A 1 87 ? 12.332 18.689 -4.841 1.00 92.00 87 GLU A CA 1
ATOM 674 C C . GLU A 1 87 ? 13.638 19.157 -4.195 1.00 92.00 87 GLU A C 1
ATOM 676 O O . GLU A 1 87 ? 13.634 19.752 -3.115 1.00 92.00 87 GLU A O 1
ATOM 681 N N . GLY A 1 88 ? 14.762 18.906 -4.862 1.00 92.62 88 GLY A N 1
ATOM 682 C CA . GLY A 1 88 ? 16.090 19.280 -4.412 1.00 92.62 88 GLY A CA 1
ATOM 683 C C . GLY A 1 88 ? 16.780 18.218 -3.542 1.00 92.62 88 GLY A C 1
ATOM 684 O O . GLY A 1 88 ? 16.157 17.279 -3.036 1.00 92.62 88 GLY A O 1
ATOM 685 N N . PRO A 1 89 ? 18.100 18.377 -3.337 1.00 89.19 89 PRO A N 1
ATOM 686 C CA . PRO A 1 89 ? 18.965 17.354 -2.743 1.00 89.19 89 PRO A CA 1
ATOM 687 C C . PRO A 1 89 ? 18.724 17.104 -1.249 1.00 89.19 89 PRO A C 1
ATOM 689 O O . PRO A 1 89 ? 19.164 16.085 -0.728 1.00 89.19 89 PRO A O 1
ATOM 692 N N . GLU A 1 90 ? 18.055 18.025 -0.552 1.00 89.75 90 GLU A N 1
ATOM 693 C CA . GLU A 1 90 ? 17.714 17.884 0.871 1.00 89.75 90 GLU A CA 1
ATOM 694 C C . GLU A 1 90 ? 16.356 17.195 1.091 1.00 89.75 90 GLU A C 1
ATOM 696 O O . GLU A 1 90 ? 15.971 16.942 2.232 1.00 89.75 90 GLU A O 1
ATOM 701 N N . SER A 1 91 ? 15.618 16.887 0.017 1.00 90.06 91 SE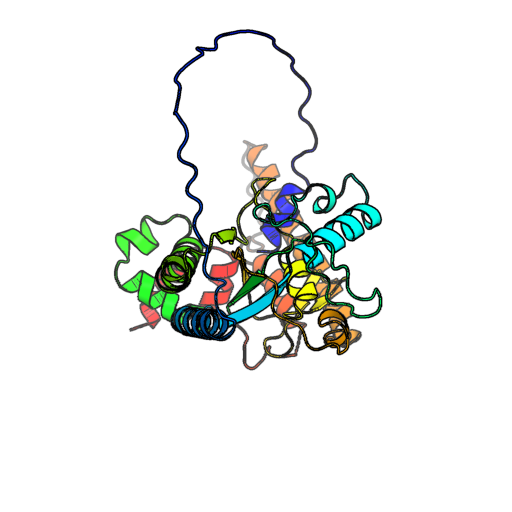R A N 1
ATOM 702 C CA . SER A 1 91 ? 14.326 16.206 0.113 1.00 90.06 91 SER A CA 1
ATOM 703 C C . SER A 1 91 ? 14.482 14.758 0.589 1.00 90.06 91 SER A C 1
ATOM 705 O O . SER A 1 91 ? 15.455 14.070 0.271 1.00 90.06 91 SER A O 1
ATOM 707 N N . ALA A 1 92 ? 13.475 14.251 1.308 1.00 86.88 92 ALA A N 1
ATOM 708 C CA . ALA A 1 92 ? 13.434 12.843 1.702 1.00 86.88 92 ALA A CA 1
ATOM 709 C C . ALA A 1 92 ? 13.489 11.916 0.476 1.00 86.88 92 ALA A C 1
ATOM 711 O O . ALA A 1 92 ? 14.129 10.867 0.517 1.00 86.88 92 ALA A O 1
ATOM 712 N N . VAL A 1 93 ? 12.881 12.333 -0.638 1.00 89.56 93 VAL A N 1
ATOM 713 C CA . VAL A 1 93 ? 12.859 11.578 -1.894 1.00 89.56 93 VAL A CA 1
ATOM 714 C C . VAL A 1 93 ? 14.254 11.452 -2.505 1.00 89.56 93 VAL A C 1
ATOM 716 O O . VAL A 1 93 ? 14.622 10.359 -2.929 1.00 89.56 93 VAL A O 1
ATOM 719 N N . ALA A 1 94 ? 15.064 12.515 -2.476 1.00 89.19 94 ALA A N 1
ATOM 720 C CA . ALA A 1 94 ? 16.448 12.476 -2.953 1.00 89.19 94 ALA A CA 1
ATOM 721 C C . ALA A 1 94 ? 17.347 11.519 -2.144 1.00 89.19 94 ALA A C 1
ATOM 723 O O . ALA A 1 94 ? 18.392 11.096 -2.637 1.00 89.19 94 ALA A O 1
ATOM 724 N N . SER A 1 95 ? 16.943 11.161 -0.920 1.00 90.56 95 SER A N 1
ATOM 725 C CA . SER A 1 95 ? 17.666 10.210 -0.064 1.00 90.56 95 SER A CA 1
ATOM 726 C C . SER A 1 95 ? 17.269 8.743 -0.266 1.00 90.56 95 SER A C 1
ATOM 728 O O . SER A 1 95 ? 17.919 7.857 0.291 1.00 90.56 95 SER A O 1
ATOM 730 N N . LEU A 1 96 ? 16.214 8.467 -1.041 1.00 93.88 96 LEU A N 1
ATOM 731 C CA . LEU A 1 96 ? 15.739 7.102 -1.249 1.00 93.88 96 LEU A CA 1
ATOM 732 C C . LEU A 1 96 ? 16.676 6.318 -2.165 1.00 93.88 96 LEU A C 1
ATOM 734 O O . LEU A 1 96 ? 17.222 6.835 -3.141 1.00 93.88 96 LEU A O 1
ATOM 738 N N . SER A 1 97 ? 16.800 5.027 -1.877 1.00 94.38 97 SER A N 1
ATOM 739 C CA . SER A 1 97 ? 17.580 4.115 -2.706 1.00 94.38 97 SER A CA 1
ATOM 740 C C . SER A 1 97 ? 16.779 3.636 -3.926 1.00 94.38 97 SER A C 1
ATOM 742 O O . SER A 1 97 ? 15.565 3.420 -3.828 1.00 94.38 97 SER A O 1
ATOM 744 N N . PRO A 1 98 ? 17.432 3.437 -5.086 1.00 95.44 98 PRO A N 1
ATOM 745 C CA . PRO A 1 98 ? 16.794 2.812 -6.236 1.00 95.44 98 PRO A CA 1
ATOM 746 C C . PRO A 1 98 ? 16.430 1.352 -5.933 1.00 95.44 98 PRO A C 1
ATOM 748 O O . PRO A 1 98 ? 17.124 0.659 -5.190 1.00 95.44 98 PRO A O 1
ATOM 751 N N . LEU A 1 99 ? 15.368 0.857 -6.569 1.00 96.19 99 LEU A N 1
ATOM 752 C CA . LEU A 1 99 ? 15.006 -0.558 -6.531 1.00 96.19 99 LEU A CA 1
ATOM 753 C C . LEU A 1 99 ? 16.058 -1.410 -7.267 1.00 96.19 99 LEU A C 1
ATOM 755 O O . LEU A 1 99 ? 16.597 -0.961 -8.288 1.00 96.19 99 LEU A O 1
ATOM 759 N N . PRO A 1 100 ? 16.319 -2.650 -6.807 1.00 95.69 100 PRO A N 1
ATOM 760 C CA . PRO A 1 100 ? 17.351 -3.507 -7.377 1.00 95.69 100 PRO A CA 1
ATOM 761 C C . PRO A 1 100 ? 17.047 -3.898 -8.829 1.00 95.69 100 PRO A C 1
ATOM 763 O O . PRO A 1 100 ? 15.911 -4.187 -9.200 1.00 95.69 100 PRO A O 1
ATOM 766 N N . SER A 1 101 ? 18.097 -3.958 -9.651 1.00 92.38 101 SER A N 1
ATOM 767 C CA . SER A 1 101 ? 18.066 -4.508 -11.017 1.00 92.38 101 SER A CA 1
ATOM 768 C C . SER A 1 101 ? 18.602 -5.940 -11.097 1.00 92.38 101 SER A C 1
ATOM 770 O O . SER A 1 101 ? 18.702 -6.513 -12.179 1.00 92.38 101 SER A O 1
ATOM 772 N N . PHE A 1 102 ? 19.040 -6.501 -9.964 1.00 93.69 102 PHE A N 1
ATOM 773 C CA . PHE A 1 102 ? 19.673 -7.818 -9.872 1.00 93.69 102 PHE A CA 1
ATOM 774 C C . PHE A 1 102 ? 20.874 -8.029 -10.821 1.00 93.69 102 PHE A C 1
ATOM 776 O O . PHE A 1 102 ? 21.268 -9.165 -11.098 1.00 93.69 102 PHE A O 1
ATOM 783 N N . GLY A 1 103 ? 21.496 -6.945 -11.292 1.00 87.88 103 GLY A N 1
ATOM 784 C CA . GLY A 1 103 ? 22.612 -7.004 -12.234 1.00 87.88 103 GLY A CA 1
ATOM 785 C C . GLY A 1 103 ? 22.207 -7.394 -13.658 1.00 87.88 103 GLY A C 1
ATOM 786 O O . GLY A 1 103 ? 23.080 -7.792 -14.434 1.00 87.88 103 GLY A O 1
ATOM 787 N N . ARG A 1 104 ? 20.917 -7.296 -14.015 1.00 82.38 104 ARG A N 1
ATOM 788 C CA . ARG A 1 104 ? 20.486 -7.364 -15.416 1.00 82.38 104 ARG A CA 1
ATOM 789 C C . ARG A 1 104 ? 21.218 -6.261 -16.178 1.00 82.38 104 ARG A C 1
ATOM 791 O O . ARG A 1 104 ? 21.173 -5.093 -15.799 1.00 82.38 104 ARG A O 1
ATOM 798 N N . LYS A 1 105 ? 21.980 -6.657 -17.194 1.00 73.44 105 LYS A N 1
ATOM 799 C CA . LYS A 1 105 ? 22.674 -5.710 -18.068 1.00 73.44 105 LYS A CA 1
ATOM 800 C C . LYS A 1 105 ? 21.640 -5.106 -19.008 1.00 73.44 105 LYS A C 1
ATOM 802 O O . LYS A 1 105 ? 20.752 -5.831 -19.443 1.00 73.44 105 LYS A O 1
ATOM 807 N N . GLU A 1 106 ? 21.793 -3.827 -19.339 1.00 64.81 106 GLU A N 1
ATOM 808 C C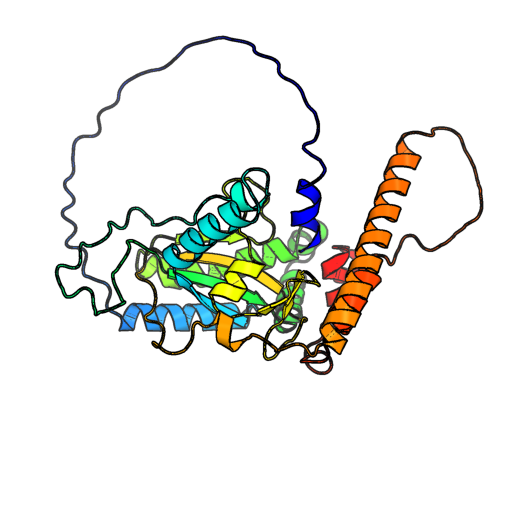A . GLU A 1 106 ? 21.145 -3.266 -20.524 1.00 64.81 106 GLU A CA 1
ATOM 809 C C . GLU A 1 106 ? 21.564 -4.139 -21.712 1.00 64.81 106 GLU A C 1
ATOM 811 O O . GLU A 1 106 ? 22.737 -4.159 -22.103 1.00 64.81 106 GLU A O 1
ATOM 816 N N . GLU A 1 107 ? 20.643 -4.945 -22.241 1.00 56.72 107 GLU A N 1
ATOM 817 C CA . GLU A 1 107 ? 20.897 -5.570 -23.529 1.00 56.72 107 GLU A CA 1
ATOM 818 C C . GLU A 1 107 ? 20.846 -4.428 -24.537 1.00 56.72 107 GLU A C 1
ATOM 820 O O . GLU A 1 107 ? 19.796 -3.833 -24.768 1.00 56.72 107 GLU A O 1
ATOM 825 N N . VAL A 1 108 ? 22.009 -4.074 -25.094 1.00 47.12 108 VAL A N 1
ATOM 826 C CA . VAL A 1 108 ? 22.113 -3.105 -26.185 1.00 47.12 108 VAL A CA 1
ATOM 827 C C . VAL A 1 108 ? 21.291 -3.661 -27.344 1.00 47.12 108 VAL A C 1
ATOM 829 O O . VAL A 1 108 ? 21.778 -4.473 -28.134 1.00 47.12 108 VAL A O 1
ATOM 832 N N . SER A 1 109 ? 20.018 -3.270 -27.412 1.00 45.84 109 SER A N 1
ATOM 833 C CA . SER A 1 109 ? 19.156 -3.579 -28.541 1.00 45.84 109 SER A CA 1
ATOM 834 C C . SER A 1 109 ? 19.794 -2.930 -29.758 1.00 45.84 109 SER A C 1
ATOM 836 O O . SER A 1 109 ? 19.788 -1.714 -29.922 1.00 45.84 109 SER A O 1
ATOM 838 N N . THR A 1 110 ? 20.381 -3.758 -30.612 1.00 43.62 110 THR A N 1
ATOM 839 C CA . THR A 1 110 ? 20.879 -3.355 -31.931 1.00 43.62 110 THR A CA 1
ATOM 840 C C . THR A 1 110 ? 19.739 -3.183 -32.941 1.00 43.62 110 THR A C 1
ATOM 842 O O . THR A 1 110 ? 20.000 -2.944 -34.117 1.00 43.62 110 THR A O 1
ATOM 845 N N . TYR A 1 111 ? 18.482 -3.272 -32.488 1.00 44.62 111 TYR A N 1
ATOM 846 C CA . TYR A 1 111 ? 17.278 -3.091 -33.287 1.00 44.62 111 TYR A CA 1
ATOM 847 C C . TYR A 1 111 ? 16.605 -1.754 -32.953 1.00 44.62 111 TYR A C 1
ATOM 849 O O . TYR A 1 111 ? 16.242 -1.510 -31.803 1.00 44.62 111 TYR A O 1
ATOM 857 N N . ASP A 1 112 ? 16.517 -0.922 -33.994 1.00 42.03 112 ASP A N 1
ATOM 858 C CA . ASP A 1 112 ? 15.756 0.314 -34.205 1.00 42.03 112 ASP A CA 1
ATOM 859 C C . ASP A 1 112 ? 15.314 1.128 -32.977 1.00 42.03 112 ASP A C 1
ATOM 861 O O . ASP A 1 112 ? 14.448 0.737 -32.191 1.00 42.03 112 ASP A O 1
ATOM 865 N N . ALA A 1 113 ? 15.832 2.360 -32.921 1.00 47.41 113 ALA A N 1
ATOM 866 C CA . ALA A 1 113 ? 15.504 3.410 -31.954 1.00 47.41 113 ALA A CA 1
ATOM 867 C C . ALA A 1 113 ? 14.008 3.804 -31.898 1.00 47.41 113 ALA A C 1
ATOM 869 O O . ALA A 1 113 ? 13.615 4.540 -30.996 1.00 47.41 113 ALA A O 1
ATOM 870 N N . ASP A 1 114 ? 13.181 3.296 -32.818 1.00 44.66 114 ASP A N 1
ATOM 871 C CA . ASP A 1 114 ? 11.734 3.536 -32.873 1.00 44.66 114 ASP A CA 1
ATOM 872 C C . ASP A 1 114 ? 10.895 2.435 -32.193 1.00 44.66 114 ASP A C 1
ATOM 874 O O . ASP A 1 114 ? 9.707 2.631 -31.923 1.00 44.66 114 ASP A O 1
ATOM 878 N N . SER A 1 115 ? 11.490 1.290 -31.840 1.00 46.22 115 SER A N 1
ATOM 879 C CA . SER A 1 115 ? 10.846 0.298 -30.969 1.00 46.22 115 SER A CA 1
ATOM 880 C C . SER A 1 115 ? 11.055 0.702 -29.509 1.00 46.22 115 SER A C 1
ATOM 882 O O . SER A 1 115 ? 12.020 0.290 -28.871 1.00 46.22 115 SER A O 1
ATOM 884 N N . GLY A 1 116 ? 10.150 1.526 -28.974 1.00 44.31 116 GLY A N 1
ATOM 885 C CA . GLY A 1 116 ? 10.141 2.038 -27.592 1.00 44.31 116 GLY A CA 1
ATOM 886 C C . GLY A 1 116 ? 9.957 0.988 -26.481 1.00 44.31 116 GLY A C 1
ATOM 887 O O . GLY A 1 116 ? 9.160 1.189 -25.571 1.00 44.31 116 GLY A O 1
ATOM 888 N N . GLY A 1 117 ? 10.675 -0.132 -26.548 1.00 47.75 117 GLY A N 1
ATOM 889 C CA . GLY A 1 117 ? 10.628 -1.245 -25.601 1.00 47.75 117 GLY A CA 1
ATOM 890 C C . GLY A 1 117 ? 12.008 -1.849 -25.347 1.00 47.75 117 GLY A C 1
ATOM 891 O O . GLY A 1 117 ? 12.145 -3.069 -25.347 1.00 47.75 117 GLY A O 1
ATOM 892 N N . ALA A 1 118 ? 13.035 -1.009 -25.194 1.00 46.44 118 ALA A N 1
ATOM 893 C CA . ALA A 1 118 ? 14.386 -1.459 -24.877 1.00 46.44 118 ALA A CA 1
ATOM 894 C C . ALA A 1 118 ? 14.466 -1.937 -23.417 1.00 46.44 118 ALA A C 1
ATOM 896 O O . ALA A 1 118 ? 14.140 -1.191 -22.493 1.00 46.44 118 ALA A O 1
ATOM 897 N N . ASP A 1 119 ? 14.885 -3.192 -23.249 1.00 56.44 119 ASP A N 1
ATOM 898 C CA . ASP A 1 119 ? 15.205 -3.868 -21.989 1.00 56.44 119 ASP A CA 1
ATOM 899 C C . ASP A 1 119 ? 16.379 -3.131 -21.306 1.00 56.44 119 ASP A C 1
ATOM 901 O O . ASP A 1 119 ? 17.552 -3.448 -21.506 1.00 56.44 119 ASP A O 1
ATOM 905 N N . ASP A 1 120 ? 16.058 -2.086 -20.537 1.00 66.12 120 ASP A N 1
ATOM 906 C CA . ASP A 1 120 ? 16.981 -1.174 -19.837 1.00 66.12 120 ASP A CA 1
ATOM 907 C C . ASP A 1 120 ? 17.647 -1.813 -18.600 1.00 66.12 120 ASP A C 1
ATOM 909 O O . ASP A 1 120 ? 18.039 -1.131 -17.654 1.00 66.12 120 ASP A O 1
ATOM 913 N N . GLY A 1 121 ? 17.739 -3.146 -18.560 1.00 77.94 121 GLY A N 1
ATOM 914 C CA . GLY A 1 121 ? 18.178 -3.880 -17.375 1.00 77.94 121 GLY A CA 1
ATOM 915 C C . GLY A 1 121 ? 17.192 -3.777 -16.203 1.00 77.94 121 GLY A C 1
ATOM 916 O O . GLY A 1 121 ? 17.551 -4.089 -15.065 1.00 77.94 121 GLY A O 1
ATOM 917 N N . SER A 1 122 ? 15.950 -3.341 -16.435 1.00 90.69 122 SER A N 1
ATOM 918 C CA . SER A 1 122 ? 14.940 -3.287 -15.383 1.00 90.69 122 SER A CA 1
ATOM 919 C C . SER A 1 122 ? 14.357 -4.652 -15.033 1.00 90.69 122 SER A C 1
ATOM 921 O O . SER A 1 122 ? 14.442 -5.644 -15.757 1.00 90.69 122 SER A O 1
ATOM 923 N N . CYS A 1 123 ? 13.767 -4.686 -13.846 1.00 94.88 123 CYS A N 1
ATOM 924 C CA . CYS A 1 123 ? 13.087 -5.830 -13.274 1.00 94.88 123 CYS A CA 1
ATOM 925 C C . CYS A 1 123 ? 11.588 -5.553 -13.175 1.00 94.88 123 CYS A C 1
ATOM 927 O O . CYS A 1 123 ? 11.158 -4.400 -13.048 1.00 94.88 123 CYS A O 1
ATOM 929 N N . LEU A 1 124 ? 10.789 -6.615 -13.175 1.00 95.38 124 LEU A N 1
ATOM 930 C CA . LEU A 1 124 ? 9.376 -6.552 -12.840 1.00 95.38 124 LEU A CA 1
ATOM 931 C C . LEU A 1 124 ? 9.219 -6.176 -11.364 1.00 95.38 124 LEU A C 1
ATOM 933 O O . LEU A 1 124 ? 9.680 -6.889 -10.475 1.00 95.38 124 LEU A O 1
ATOM 937 N N . ALA A 1 125 ? 8.520 -5.076 -11.105 1.00 97.12 125 ALA A N 1
ATOM 938 C CA . ALA A 1 125 ? 8.092 -4.686 -9.771 1.00 97.12 125 ALA A CA 1
ATOM 939 C C . ALA A 1 125 ? 6.569 -4.821 -9.656 1.00 97.12 125 ALA A C 1
ATOM 941 O O . ALA A 1 125 ? 5.826 -4.420 -10.551 1.00 97.12 125 ALA A O 1
ATOM 942 N N . LEU A 1 126 ? 6.094 -5.381 -8.549 1.00 97.94 126 LEU A N 1
ATOM 943 C CA . LEU A 1 126 ? 4.679 -5.556 -8.242 1.00 97.94 126 LEU A CA 1
ATOM 944 C C . LEU A 1 126 ? 4.323 -4.685 -7.041 1.00 97.94 126 LEU A C 1
ATOM 946 O O . LEU A 1 126 ? 4.789 -4.936 -5.929 1.00 97.94 126 LEU A O 1
ATOM 950 N N . ILE A 1 127 ? 3.480 -3.680 -7.259 1.00 98.38 127 ILE A N 1
ATOM 951 C CA . ILE A 1 127 ? 2.923 -2.863 -6.183 1.00 98.38 127 ILE A CA 1
ATOM 952 C C . ILE A 1 127 ? 1.759 -3.630 -5.570 1.00 98.38 127 ILE A C 1
ATOM 954 O O . ILE A 1 127 ? 0.831 -4.014 -6.286 1.00 98.38 127 ILE A O 1
ATOM 958 N N . LEU A 1 128 ? 1.814 -3.858 -4.259 1.00 98.69 128 LEU A N 1
ATOM 959 C CA . LEU A 1 128 ? 0.804 -4.597 -3.511 1.00 98.69 128 LEU A CA 1
ATOM 960 C C . LEU A 1 128 ? 0.012 -3.673 -2.594 1.00 98.69 128 LEU A C 1
ATOM 962 O O . LEU A 1 128 ? 0.569 -2.851 -1.858 1.00 98.69 128 LEU A O 1
ATOM 966 N N . GLY A 1 129 ? -1.297 -3.884 -2.569 1.00 98.50 129 GLY A N 1
ATOM 967 C CA . GLY A 1 129 ? -2.209 -3.212 -1.660 1.00 98.50 129 GLY A CA 1
ATOM 968 C C . GLY A 1 129 ? -3.347 -4.119 -1.207 1.00 98.50 129 GLY A C 1
ATOM 969 O O . GLY A 1 129 ? -3.501 -5.248 -1.667 1.00 98.50 129 GLY A O 1
ATOM 970 N N . SER A 1 130 ? -4.141 -3.607 -0.277 1.00 98.56 130 SER A N 1
ATOM 971 C CA . SER A 1 130 ? -5.313 -4.292 0.261 1.00 98.56 130 SER A CA 1
ATOM 972 C C . SER A 1 130 ? -6.495 -3.342 0.400 1.00 98.56 130 SER A C 1
ATOM 974 O O . SER A 1 130 ? -6.317 -2.217 0.885 1.00 98.56 130 SER A O 1
ATOM 976 N N . THR A 1 131 ? -7.690 -3.822 0.090 1.00 98.44 131 THR A N 1
ATOM 977 C CA . THR A 1 131 ? -8.965 -3.176 0.426 1.00 98.44 131 THR A CA 1
ATOM 978 C C . THR A 1 131 ? -9.452 -3.597 1.826 1.00 98.44 131 THR A C 1
ATOM 980 O O . THR A 1 131 ? -8.700 -4.167 2.626 1.00 98.44 131 THR A O 1
ATOM 983 N N . GLY A 1 132 ? -10.730 -3.338 2.138 1.00 97.75 132 GLY A N 1
ATOM 984 C CA . GLY A 1 132 ? -11.402 -3.877 3.326 1.00 97.75 132 GLY A CA 1
ATOM 985 C C . GLY A 1 132 ? -11.443 -5.413 3.363 1.00 97.75 132 GLY A C 1
ATOM 986 O O . GLY A 1 132 ? -11.559 -5.999 4.439 1.00 97.75 132 GLY A O 1
ATOM 987 N N . ALA A 1 133 ? -11.255 -6.084 2.217 1.00 98.00 133 ALA A N 1
ATOM 988 C CA . ALA A 1 133 ? -11.253 -7.543 2.109 1.00 98.00 133 ALA A CA 1
ATOM 989 C C . ALA A 1 133 ? -10.199 -8.231 2.996 1.00 98.00 133 ALA A C 1
ATOM 991 O O . ALA A 1 133 ? -10.393 -9.380 3.394 1.00 98.00 133 ALA A O 1
ATOM 992 N N . LEU A 1 134 ? -9.118 -7.530 3.362 1.00 98.44 134 LEU A N 1
ATOM 993 C CA . LEU A 1 134 ? -8.076 -8.025 4.267 1.00 98.44 134 LEU A CA 1
ATOM 994 C C . LEU A 1 134 ? -8.576 -8.323 5.681 1.00 98.44 134 LEU A C 1
ATOM 996 O O . LEU A 1 134 ? -8.041 -9.211 6.348 1.00 98.44 134 LEU A O 1
ATOM 1000 N N . TRP A 1 135 ? -9.579 -7.585 6.159 1.00 98.12 135 TRP A N 1
ATOM 1001 C CA . TRP A 1 135 ? -9.916 -7.564 7.580 1.00 98.12 135 TRP A CA 1
ATOM 1002 C C . TRP A 1 135 ? -10.354 -8.930 8.102 1.00 98.12 135 TRP A C 1
ATOM 1004 O O . TRP A 1 135 ? -9.813 -9.432 9.085 1.00 98.12 135 TRP A O 1
ATOM 1014 N N . ARG A 1 136 ? -11.277 -9.594 7.400 1.00 97.50 136 ARG A N 1
ATOM 1015 C CA . ARG A 1 136 ? -11.807 -10.896 7.830 1.00 97.50 136 ARG A CA 1
ATOM 1016 C C . ARG A 1 136 ? -10.754 -12.020 7.817 1.00 97.50 136 ARG A C 1
ATOM 1018 O O . ARG A 1 136 ? -10.656 -12.722 8.823 1.00 97.50 136 ARG A O 1
ATOM 1025 N N . PRO A 1 137 ? -9.971 -12.236 6.739 1.00 98.38 137 PRO A N 1
ATOM 1026 C CA . PRO A 1 137 ? -8.842 -13.169 6.751 1.00 98.38 137 PRO A CA 1
ATOM 1027 C C . PRO A 1 137 ? -7.838 -12.905 7.881 1.00 98.38 137 PRO A C 1
ATOM 1029 O O . PRO A 1 137 ? -7.446 -13.846 8.572 1.00 98.38 137 PRO A O 1
ATOM 1032 N N . PHE A 1 138 ? -7.493 -11.637 8.123 1.00 98.56 138 PHE A N 1
ATOM 1033 C CA . PHE A 1 138 ? -6.598 -11.238 9.207 1.00 98.56 138 PHE A CA 1
ATOM 1034 C C . PHE A 1 138 ? -7.153 -11.612 10.588 1.00 98.56 138 PHE A C 1
ATOM 1036 O O . PHE A 1 138 ? -6.449 -12.241 11.379 1.00 98.56 138 PHE A O 1
ATOM 1043 N N . LEU A 1 139 ? -8.424 -11.306 10.871 1.00 98.31 139 LEU A N 1
ATOM 1044 C CA . LEU A 1 139 ? -9.048 -11.675 12.144 1.00 98.31 139 LEU A CA 1
ATOM 1045 C C . LEU A 1 139 ? -9.111 -13.197 12.334 1.00 98.31 139 LEU A C 1
ATOM 1047 O O . LEU A 1 139 ? -8.777 -13.683 13.411 1.00 98.31 139 LEU A O 1
ATOM 1051 N N . ARG A 1 140 ? -9.443 -13.971 11.291 1.00 97.88 140 ARG A N 1
ATOM 1052 C CA . ARG A 1 140 ? -9.390 -15.446 11.356 1.00 97.88 140 ARG A CA 1
ATOM 1053 C C . ARG A 1 140 ? -7.978 -15.965 11.628 1.00 97.88 140 ARG A C 1
ATOM 1055 O O . ARG A 1 140 ? -7.806 -16.947 12.347 1.00 97.88 140 ARG A O 1
ATOM 1062 N N . TRP A 1 141 ? -6.960 -15.322 11.058 1.00 97.81 141 TRP A N 1
ATOM 1063 C CA . TRP A 1 141 ? -5.572 -15.665 11.339 1.00 97.81 141 TRP A CA 1
ATOM 1064 C C . TRP A 1 141 ? -5.200 -15.375 12.795 1.00 97.81 141 TRP A C 1
ATOM 1066 O O . TRP A 1 141 ? -4.564 -16.226 13.411 1.00 97.81 141 TRP A O 1
ATOM 1076 N N . LEU A 1 142 ? -5.615 -14.242 13.369 1.00 97.88 142 LEU A N 1
ATOM 1077 C CA . LEU A 1 142 ? -5.414 -13.969 14.797 1.00 97.88 142 LEU A CA 1
ATOM 1078 C C . LEU A 1 142 ? -6.119 -15.005 15.671 1.00 97.88 142 LEU A C 1
ATOM 1080 O O . LEU A 1 142 ? -5.522 -15.527 16.606 1.00 97.88 142 LEU A O 1
ATOM 1084 N N . ASP A 1 143 ? -7.376 -15.310 15.351 1.00 97.00 143 ASP A N 1
ATOM 1085 C CA . ASP A 1 143 ? -8.220 -16.204 16.138 1.00 97.00 143 ASP A CA 1
ATOM 1086 C C . ASP A 1 143 ? -7.630 -17.611 16.281 1.00 97.00 143 ASP A C 1
ATOM 1088 O O . ASP A 1 143 ? -7.646 -18.197 17.361 1.00 97.00 143 ASP A O 1
ATOM 1092 N N . ALA A 1 144 ? -7.025 -18.115 15.205 1.00 97.00 144 ALA A N 1
ATOM 1093 C CA . ALA A 1 144 ? -6.433 -19.445 15.168 1.00 97.00 144 ALA A CA 1
ATOM 1094 C C . ALA A 1 144 ? -5.243 -19.643 16.131 1.00 97.00 144 ALA A C 1
ATOM 1096 O O . ALA A 1 144 ? -4.876 -20.786 16.387 1.00 97.00 144 ALA A O 1
ATOM 1097 N N . ASP A 1 145 ? -4.618 -18.569 16.626 1.00 96.44 145 ASP A N 1
ATOM 1098 C CA . ASP A 1 145 ? -3.582 -18.631 17.666 1.00 96.44 145 ASP A CA 1
ATOM 1099 C C . ASP A 1 145 ? -3.449 -17.268 18.365 1.00 96.44 145 ASP A C 1
ATOM 1101 O O . ASP A 1 145 ? -2.477 -16.529 18.180 1.00 96.44 145 ASP A O 1
ATOM 1105 N N . ARG A 1 146 ? -4.487 -16.894 19.126 1.00 93.75 146 ARG A N 1
ATOM 1106 C CA . ARG A 1 146 ? -4.573 -15.569 19.760 1.00 93.75 146 ARG A CA 1
ATOM 1107 C C . ARG A 1 146 ? -3.374 -15.242 20.662 1.00 93.75 146 ARG A C 1
ATOM 1109 O O . ARG A 1 146 ? -2.886 -14.119 20.541 1.00 93.75 146 ARG A O 1
ATOM 1116 N N . PRO A 1 147 ? -2.875 -16.143 21.537 1.00 94.12 147 PRO A N 1
ATOM 1117 C CA . PRO A 1 147 ? -1.744 -15.816 22.404 1.00 94.12 147 PRO A CA 1
ATOM 1118 C C . PRO A 1 147 ? -0.523 -15.345 21.605 1.00 94.12 147 PRO A C 1
ATOM 1120 O O . PRO A 1 147 ? -0.075 -14.214 21.787 1.00 94.12 147 PRO A O 1
ATOM 1123 N N . SER A 1 148 ? -0.067 -16.131 20.625 1.00 95.69 148 SER A N 1
ATOM 1124 C CA . SER A 1 148 ? 1.149 -15.779 19.885 1.00 95.69 148 SER A CA 1
ATOM 1125 C C . SER A 1 148 ? 0.929 -14.636 18.883 1.00 95.69 148 SER A C 1
ATOM 1127 O O . SER A 1 148 ? 1.797 -13.781 18.695 1.00 95.69 148 SER A O 1
ATOM 1129 N N . ARG A 1 149 ? -0.239 -14.586 18.225 1.00 96.31 149 ARG A N 1
ATOM 1130 C CA . ARG A 1 149 ? -0.483 -13.672 17.094 1.00 96.31 149 ARG A CA 1
ATOM 1131 C C . ARG A 1 149 ? -1.046 -12.325 17.501 1.00 96.31 149 ARG A C 1
ATOM 1133 O O . ARG A 1 149 ? -0.833 -11.354 16.783 1.00 96.31 149 ARG A O 1
ATOM 1140 N N . LEU A 1 150 ? -1.766 -12.251 18.617 1.00 95.25 150 LEU A N 1
ATOM 1141 C CA . LEU A 1 150 ? -2.322 -11.003 19.132 1.00 95.25 150 LEU A CA 1
ATOM 1142 C C . LEU A 1 150 ? -1.541 -10.502 20.342 1.00 95.25 150 LEU A C 1
ATOM 1144 O O . LEU A 1 150 ? -1.127 -9.343 20.357 1.00 95.25 150 LEU A O 1
ATOM 1148 N N . GLU A 1 151 ? -1.356 -11.338 21.360 1.00 92.56 151 GLU A N 1
ATOM 1149 C CA . GLU A 1 151 ? -0.817 -10.880 22.645 1.00 92.56 151 GLU A CA 1
ATOM 1150 C C . GLU A 1 151 ? 0.698 -10.679 22.588 1.00 92.56 151 GLU A C 1
ATOM 1152 O O . GLU A 1 151 ? 1.175 -9.608 22.970 1.00 92.56 151 GLU A O 1
ATOM 1157 N N . ASP A 1 152 ? 1.426 -11.612 21.979 1.00 94.62 152 ASP A N 1
ATOM 1158 C CA . ASP A 1 152 ? 2.892 -11.556 21.924 1.00 94.62 152 ASP A CA 1
ATOM 1159 C C . ASP A 1 152 ? 3.424 -10.748 20.727 1.00 94.62 152 ASP A C 1
ATOM 1161 O O . ASP A 1 152 ? 4.513 -10.177 20.785 1.00 94.62 152 ASP A O 1
ATOM 1165 N N . SER A 1 153 ? 2.653 -10.637 19.640 1.00 94.56 153 SER A N 1
ATOM 1166 C CA . SER A 1 153 ? 3.085 -9.905 18.440 1.00 94.56 153 SER A CA 1
ATOM 1167 C C . SER A 1 153 ? 3.025 -8.380 18.644 1.00 94.56 153 SER A C 1
ATOM 1169 O O . SER A 1 153 ? 1.962 -7.862 19.004 1.00 94.56 153 SER A O 1
ATOM 1171 N N . PRO A 1 154 ? 4.114 -7.622 18.407 1.00 94.38 154 PRO A N 1
ATOM 1172 C CA . PRO A 1 154 ? 4.099 -6.159 18.515 1.00 94.38 154 PRO A CA 1
ATOM 1173 C C . PRO A 1 154 ? 3.238 -5.512 17.423 1.00 94.38 154 PRO A C 1
ATOM 1175 O O . PRO A 1 154 ? 2.440 -4.621 17.715 1.00 94.38 154 PRO A O 1
ATOM 1178 N N . ASP A 1 155 ? 3.320 -6.037 16.199 1.00 95.44 155 ASP A N 1
ATOM 1179 C CA . ASP A 1 155 ? 2.604 -5.548 15.023 1.00 95.44 155 ASP A CA 1
ATOM 1180 C C . ASP A 1 155 ? 1.866 -6.712 14.328 1.00 95.44 155 ASP A C 1
ATOM 1182 O O . ASP A 1 155 ? 2.338 -7.250 13.317 1.00 95.44 155 ASP A O 1
ATOM 1186 N N . PRO A 1 156 ? 0.693 -7.129 14.850 1.00 97.88 156 PRO A N 1
ATOM 1187 C CA . PRO A 1 156 ? -0.022 -8.304 14.350 1.00 97.88 156 PRO A CA 1
ATOM 1188 C C . PRO A 1 156 ? -0.385 -8.230 12.865 1.00 97.88 156 PRO A C 1
ATOM 1190 O O . PRO A 1 156 ? -0.261 -9.212 12.137 1.00 97.88 156 PRO A O 1
ATOM 1193 N N . LEU A 1 157 ? -0.826 -7.060 12.400 1.00 98.25 157 LEU A N 1
ATOM 1194 C CA . LEU A 1 157 ? -1.207 -6.866 11.002 1.00 98.25 157 LEU A CA 1
ATOM 1195 C C . LEU A 1 157 ? -0.010 -6.922 10.056 1.00 98.25 157 LEU A C 1
ATOM 1197 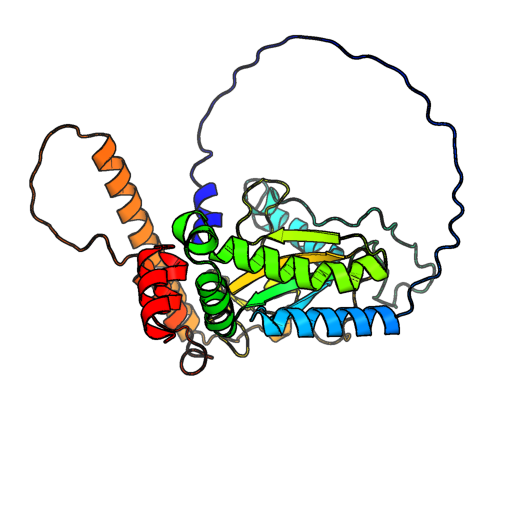O O . LEU A 1 157 ? -0.117 -7.517 8.987 1.00 98.25 157 LEU A O 1
ATOM 1201 N N . ASP A 1 158 ? 1.111 -6.324 10.441 1.00 98.00 158 ASP A N 1
ATOM 1202 C CA . ASP A 1 158 ? 2.307 -6.309 9.603 1.00 98.00 158 ASP A CA 1
ATOM 1203 C C . ASP A 1 158 ? 2.874 -7.744 9.529 1.00 98.00 158 ASP A C 1
ATOM 1205 O O . ASP A 1 158 ? 3.135 -8.251 8.441 1.00 98.00 158 ASP A O 1
ATOM 1209 N N . SER A 1 159 ? 2.868 -8.474 10.656 1.00 98.06 159 SER A N 1
ATOM 1210 C CA . SER A 1 159 ? 3.202 -9.909 10.720 1.00 98.06 159 SER A CA 1
ATOM 1211 C C . SER A 1 159 ? 2.313 -10.775 9.814 1.00 98.06 159 SER A C 1
ATOM 1213 O O . SER A 1 159 ? 2.800 -11.663 9.109 1.00 98.06 159 SER A O 1
ATOM 1215 N N . TYR A 1 160 ? 0.998 -10.527 9.821 1.00 98.62 160 TYR A N 1
ATOM 1216 C CA . TYR A 1 160 ? 0.046 -11.219 8.953 1.00 98.62 160 TYR A CA 1
ATOM 1217 C C . TYR A 1 160 ? 0.333 -10.959 7.473 1.00 98.62 160 TYR A C 1
ATOM 1219 O O . TYR A 1 160 ? 0.428 -11.907 6.692 1.00 98.62 160 TYR A O 1
ATOM 1227 N N . VAL A 1 161 ? 0.492 -9.686 7.097 1.00 98.62 161 VAL A N 1
ATOM 1228 C CA . VAL A 1 161 ? 0.749 -9.274 5.712 1.00 98.62 161 VAL A CA 1
ATOM 1229 C C . VAL A 1 161 ? 2.056 -9.878 5.208 1.00 98.62 161 VAL A C 1
ATOM 1231 O O . VAL A 1 161 ? 2.046 -10.486 4.138 1.00 98.62 161 VAL A O 1
ATOM 1234 N N . SER A 1 162 ? 3.148 -9.794 5.977 1.00 98.31 162 SER A N 1
ATOM 1235 C CA . SER A 1 162 ? 4.426 -10.398 5.580 1.00 98.31 162 SER A CA 1
ATOM 1236 C C . SER A 1 162 ? 4.290 -11.891 5.337 1.00 98.31 162 SER A C 1
ATOM 1238 O O . SER A 1 162 ? 4.668 -12.391 4.277 1.00 98.31 162 SER A O 1
ATOM 1240 N N . ARG A 1 163 ? 3.652 -12.605 6.271 1.00 97.81 163 ARG A N 1
ATOM 1241 C CA . ARG A 1 163 ? 3.420 -14.043 6.137 1.00 97.81 163 ARG A CA 1
ATOM 1242 C C . ARG A 1 163 ? 2.574 -14.379 4.909 1.00 97.81 163 ARG A C 1
ATOM 1244 O O . ARG A 1 163 ? 2.873 -15.362 4.232 1.00 97.81 163 ARG A O 1
ATOM 1251 N N . ALA A 1 164 ? 1.511 -13.623 4.643 1.00 98.25 164 ALA A N 1
ATOM 1252 C CA . ALA A 1 164 ? 0.630 -13.848 3.500 1.00 98.25 164 ALA A CA 1
ATOM 1253 C C . ALA A 1 164 ? 1.387 -13.681 2.173 1.00 98.25 164 ALA A C 1
ATOM 1255 O O . ALA A 1 164 ? 1.359 -14.582 1.330 1.00 98.25 164 ALA A O 1
ATOM 1256 N N . VAL A 1 165 ? 2.133 -12.581 2.034 1.00 98.25 165 VAL A N 1
ATOM 1257 C CA . VAL A 1 165 ? 2.953 -12.284 0.852 1.00 98.25 165 VAL A CA 1
ATOM 1258 C C . VAL A 1 165 ? 4.029 -13.350 0.646 1.00 98.25 165 VAL A C 1
ATOM 1260 O O . VAL A 1 165 ? 4.081 -13.964 -0.418 1.00 98.25 165 VAL A O 1
ATOM 1263 N N . GLU A 1 166 ? 4.832 -13.661 1.666 1.00 97.31 166 GLU A N 1
ATOM 1264 C CA . GLU A 1 166 ? 5.901 -14.665 1.560 1.00 97.31 166 GLU A CA 1
ATOM 1265 C C . GLU A 1 166 ? 5.364 -16.067 1.245 1.00 97.31 166 GLU A C 1
ATOM 1267 O O . GLU A 1 166 ? 5.934 -16.797 0.428 1.00 97.31 166 GLU A O 1
ATOM 1272 N N . ARG A 1 167 ? 4.238 -16.457 1.858 1.00 96.25 167 ARG A N 1
ATOM 1273 C CA . ARG A 1 167 ? 3.591 -17.753 1.606 1.00 96.25 167 ARG A CA 1
ATOM 1274 C C . ARG A 1 167 ? 3.039 -17.857 0.186 1.00 96.25 167 ARG A C 1
ATOM 1276 O O . ARG A 1 167 ? 3.022 -18.956 -0.371 1.00 96.25 167 ARG A O 1
ATOM 1283 N N . ALA A 1 168 ? 2.556 -16.758 -0.388 1.00 96.31 168 ALA A N 1
ATOM 1284 C CA . ALA A 1 168 ? 2.103 -16.726 -1.774 1.00 96.31 168 ALA A CA 1
ATOM 1285 C C . ALA A 1 168 ? 3.287 -16.756 -2.756 1.00 96.31 168 ALA A C 1
ATOM 1287 O O . ALA A 1 168 ? 3.209 -17.409 -3.801 1.00 96.31 168 ALA A O 1
ATOM 1288 N N . LEU A 1 169 ? 4.384 -16.090 -2.396 1.00 94.25 169 LEU A N 1
ATOM 1289 C CA . LEU A 1 169 ? 5.539 -15.872 -3.256 1.00 94.25 169 LEU A CA 1
ATOM 1290 C C . LEU A 1 169 ? 6.407 -17.129 -3.411 1.00 94.25 169 LEU A C 1
ATOM 1292 O O . LEU A 1 169 ? 6.643 -17.563 -4.541 1.00 94.25 169 LEU A O 1
ATOM 1296 N N . ARG A 1 170 ? 6.804 -17.769 -2.300 1.00 89.38 170 ARG A N 1
ATOM 1297 C CA . ARG A 1 170 ? 7.735 -18.918 -2.301 1.00 89.38 170 ARG A CA 1
ATOM 1298 C C . ARG A 1 170 ? 7.307 -20.062 -3.233 1.00 89.38 170 ARG A C 1
ATOM 1300 O O . ARG A 1 170 ? 8.057 -20.415 -4.138 1.00 89.38 170 ARG A O 1
ATOM 1307 N N . PRO A 1 171 ? 6.084 -20.628 -3.137 1.00 86.50 171 PRO A N 1
ATOM 1308 C CA . PRO A 1 171 ? 5.696 -21.759 -3.985 1.00 86.50 171 PRO A CA 1
ATOM 1309 C C . PRO A 1 171 ? 5.617 -21.408 -5.473 1.00 86.50 171 PRO A C 1
ATOM 1311 O O . PRO A 1 171 ? 5.619 -22.312 -6.309 1.00 86.50 171 PRO A O 1
ATOM 1314 N N . THR A 1 172 ? 5.485 -20.120 -5.781 1.00 89.75 172 THR A N 1
ATOM 1315 C CA . THR A 1 172 ? 5.268 -19.608 -7.128 1.00 89.75 172 THR A CA 1
ATOM 1316 C C . THR A 1 172 ? 6.598 -19.342 -7.825 1.00 89.75 172 THR A C 1
ATOM 1318 O O . THR A 1 172 ? 6.847 -19.885 -8.899 1.00 89.75 172 THR A O 1
ATOM 1321 N N . PHE A 1 173 ? 7.479 -18.566 -7.192 1.00 91.44 173 PHE A N 1
ATOM 1322 C CA . PHE A 1 173 ? 8.702 -18.073 -7.823 1.00 91.44 173 PHE A CA 1
ATOM 1323 C C . PHE A 1 173 ? 9.952 -18.890 -7.472 1.00 91.44 173 PHE A C 1
ATOM 1325 O O . PHE A 1 173 ? 10.859 -18.961 -8.303 1.00 91.44 173 PHE A O 1
ATOM 1332 N N . ASP A 1 174 ? 9.977 -19.620 -6.347 1.00 88.00 174 ASP A N 1
ATOM 1333 C CA . ASP A 1 174 ? 11.108 -20.509 -6.021 1.00 88.00 174 ASP A CA 1
ATOM 1334 C C . ASP A 1 174 ? 11.210 -21.658 -7.036 1.00 88.00 174 ASP A C 1
ATOM 1336 O O . ASP A 1 174 ? 12.304 -22.076 -7.416 1.00 88.00 174 ASP A O 1
ATOM 1340 N N . ARG A 1 175 ? 10.063 -22.137 -7.544 1.00 86.12 175 ARG A N 1
ATOM 1341 C CA . ARG A 1 175 ? 10.009 -23.159 -8.605 1.00 86.12 175 ARG A CA 1
ATOM 1342 C C . ARG A 1 175 ? 10.634 -22.678 -9.909 1.00 86.12 175 ARG A C 1
ATOM 1344 O O . ARG A 1 175 ? 11.238 -23.476 -10.619 1.00 86.12 175 ARG A O 1
ATOM 1351 N N . LEU A 1 176 ? 10.497 -21.386 -10.195 1.00 88.81 176 LEU A N 1
ATOM 1352 C CA . LEU A 1 176 ? 11.085 -20.733 -11.361 1.00 88.81 176 LEU A CA 1
ATOM 1353 C C . LEU A 1 176 ? 12.514 -20.234 -11.095 1.00 88.81 176 LEU A C 1
ATOM 1355 O O . LEU A 1 176 ? 13.143 -19.706 -12.006 1.00 88.81 176 LEU A O 1
ATOM 1359 N N . ARG A 1 177 ? 13.032 -20.408 -9.867 1.00 92.44 177 ARG A N 1
ATOM 1360 C CA . ARG A 1 177 ? 14.335 -19.896 -9.409 1.00 92.44 177 ARG A CA 1
ATOM 1361 C C . ARG A 1 177 ? 14.501 -18.390 -9.643 1.00 92.44 177 ARG A C 1
ATOM 1363 O O . ARG A 1 177 ? 15.599 -17.916 -9.925 1.00 92.44 177 ARG A O 1
ATOM 1370 N N . VAL A 1 178 ? 13.406 -17.641 -9.525 1.00 93.88 178 VAL A N 1
ATOM 1371 C CA . VAL A 1 178 ? 13.400 -16.187 -9.705 1.00 93.88 178 VAL A CA 1
ATOM 1372 C C . VAL A 1 178 ? 13.862 -15.524 -8.410 1.00 93.88 178 VAL A C 1
ATOM 1374 O O . VAL A 1 178 ? 13.236 -15.683 -7.356 1.00 93.88 178 VAL A O 1
ATOM 1377 N N . ARG A 1 179 ? 14.965 -14.771 -8.489 1.00 95.12 179 ARG A N 1
ATOM 1378 C CA . ARG A 1 179 ? 15.428 -13.924 -7.383 1.00 95.12 179 ARG A CA 1
ATOM 1379 C C . ARG A 1 179 ? 14.405 -12.829 -7.120 1.00 95.12 179 ARG A C 1
ATOM 1381 O O . ARG A 1 179 ? 13.778 -12.330 -8.054 1.00 95.12 179 ARG A O 1
ATOM 1388 N N . HIS A 1 180 ? 14.237 -12.469 -5.858 1.00 96.62 180 HIS A N 1
ATOM 1389 C CA . HIS A 1 180 ? 13.261 -11.468 -5.475 1.00 96.62 180 HIS A CA 1
ATOM 1390 C C . HIS A 1 180 ? 13.663 -10.728 -4.206 1.00 96.62 180 HIS A C 1
ATOM 1392 O O . HIS A 1 180 ? 14.375 -11.264 -3.360 1.00 96.62 180 HIS A O 1
ATOM 1398 N N . GLU A 1 181 ? 13.141 -9.516 -4.071 1.00 97.50 181 GLU A N 1
ATOM 1399 C CA . GLU A 1 181 ? 13.198 -8.709 -2.856 1.00 97.50 181 GLU A CA 1
ATOM 1400 C C . GLU A 1 181 ? 11.820 -8.110 -2.574 1.00 97.50 181 GLU A C 1
ATOM 1402 O O . GLU A 1 181 ? 11.040 -7.854 -3.493 1.00 97.50 181 GLU A O 1
ATOM 1407 N N . ILE A 1 182 ? 11.506 -7.899 -1.297 1.00 98.25 182 ILE A N 1
ATOM 1408 C CA . ILE A 1 182 ? 10.239 -7.306 -0.863 1.00 98.25 182 ILE A CA 1
ATOM 1409 C C . ILE A 1 182 ? 10.558 -6.066 -0.047 1.00 98.25 182 ILE A C 1
ATOM 1411 O O . ILE A 1 182 ? 11.294 -6.184 0.920 1.00 98.25 182 ILE A O 1
ATOM 1415 N N . PHE A 1 183 ? 9.992 -4.922 -0.408 1.00 98.50 183 PHE A N 1
ATOM 1416 C CA . PHE A 1 183 ? 10.076 -3.665 0.334 1.00 98.50 183 PHE A CA 1
ATOM 1417 C C . PHE A 1 183 ? 8.726 -3.405 0.991 1.00 98.50 183 PHE A C 1
ATOM 1419 O O . PHE A 1 183 ? 7.703 -3.376 0.301 1.00 98.50 183 PHE A O 1
ATOM 1426 N N . TRP A 1 184 ? 8.688 -3.239 2.307 1.00 98.44 184 TRP A N 1
ATOM 1427 C CA . TRP A 1 184 ? 7.446 -3.109 3.064 1.00 98.44 184 TRP A CA 1
ATOM 1428 C C . TRP A 1 184 ? 7.083 -1.648 3.307 1.00 98.44 184 TRP A C 1
ATOM 1430 O O . TRP A 1 184 ? 7.933 -0.804 3.566 1.00 98.44 184 TRP A O 1
ATOM 1440 N N . ALA A 1 185 ? 5.786 -1.335 3.317 1.00 97.25 185 ALA A N 1
ATOM 1441 C CA . ALA A 1 185 ? 5.301 0.041 3.485 1.00 97.25 185 ALA A CA 1
ATOM 1442 C C . ALA A 1 185 ? 5.546 0.631 4.891 1.00 97.25 185 ALA A C 1
ATOM 1444 O O . ALA A 1 185 ? 5.151 1.765 5.166 1.00 97.25 185 ALA A O 1
ATOM 1445 N N . TRP A 1 186 ? 6.126 -0.152 5.801 1.00 95.69 186 TRP A N 1
ATOM 1446 C CA . TRP A 1 186 ? 6.441 0.234 7.174 1.00 95.69 186 TRP A CA 1
ATOM 1447 C C . TRP A 1 186 ? 7.939 0.202 7.498 1.00 95.69 186 TRP A C 1
ATOM 1449 O O . TRP A 1 186 ? 8.272 0.537 8.637 1.00 95.69 186 TRP A O 1
ATOM 1459 N N . GLU A 1 187 ? 8.798 -0.196 6.552 1.00 95.31 187 GLU A N 1
ATOM 1460 C CA . GLU A 1 187 ? 10.257 -0.083 6.681 1.00 95.31 187 GLU A CA 1
ATOM 1461 C C . GLU A 1 187 ? 10.668 1.394 6.724 1.00 95.31 187 GLU A C 1
ATOM 1463 O O . GLU A 1 187 ? 10.019 2.259 6.127 1.00 95.31 187 GLU A O 1
ATOM 1468 N N . VAL A 1 188 ? 11.720 1.682 7.488 1.00 92.44 188 VAL A N 1
ATOM 1469 C CA . VAL A 1 188 ? 12.233 3.049 7.713 1.00 92.44 188 VAL A CA 1
ATOM 1470 C C . VAL A 1 188 ? 13.749 3.135 7.548 1.00 92.44 188 VAL A C 1
ATOM 1472 O O . VAL A 1 188 ? 14.319 4.221 7.612 1.00 92.44 188 VAL A O 1
ATOM 1475 N N . GLU A 1 189 ? 14.407 1.999 7.348 1.00 92.88 189 GLU A N 1
ATOM 1476 C CA . GLU A 1 189 ? 15.829 1.891 7.074 1.00 92.88 189 GLU A CA 1
ATOM 1477 C C . GLU A 1 189 ? 16.137 2.559 5.722 1.00 92.88 189 GLU A C 1
ATOM 1479 O O . 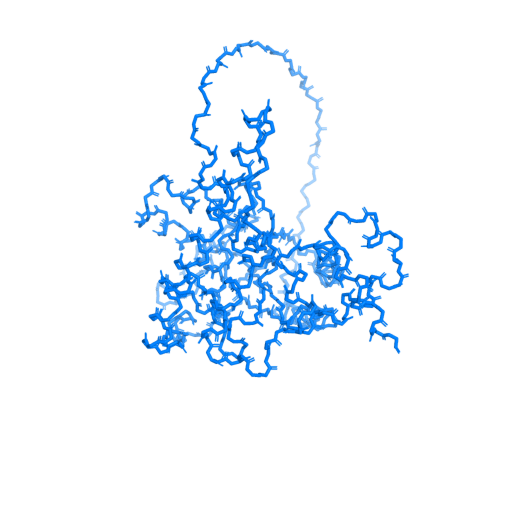GLU A 1 189 ? 15.432 2.283 4.750 1.00 92.88 189 GLU A O 1
ATOM 1484 N N . PRO A 1 190 ? 17.158 3.432 5.618 1.00 88.25 190 PRO A N 1
ATOM 1485 C CA . PRO A 1 190 ? 17.371 4.269 4.429 1.00 88.25 190 PRO A CA 1
ATOM 1486 C C . PRO A 1 190 ? 17.442 3.520 3.085 1.00 88.25 190 PRO A C 1
ATOM 1488 O O . PRO A 1 190 ? 17.019 4.042 2.056 1.00 88.25 190 PRO A O 1
ATOM 1491 N N . ASP A 1 191 ? 17.948 2.288 3.082 1.00 92.62 191 ASP A N 1
ATOM 1492 C CA . ASP A 1 191 ? 18.062 1.406 1.913 1.00 92.62 191 ASP A CA 1
ATOM 1493 C C . ASP A 1 191 ? 16.802 0.563 1.638 1.00 92.62 191 ASP A C 1
ATOM 1495 O O . ASP A 1 191 ? 16.740 -0.180 0.659 1.00 92.62 191 ASP A O 1
ATOM 1499 N N . ARG A 1 192 ? 15.781 0.683 2.491 1.00 96.00 192 ARG A N 1
ATOM 1500 C CA . ARG A 1 192 ? 14.529 -0.087 2.457 1.00 96.00 192 ARG A CA 1
ATOM 1501 C C . ARG A 1 192 ? 13.287 0.782 2.258 1.00 96.00 192 ARG A C 1
ATOM 1503 O O . ARG A 1 192 ? 12.217 0.261 1.943 1.00 96.00 192 ARG A O 1
ATOM 1510 N N . VAL A 1 193 ? 13.401 2.102 2.407 1.00 96.31 193 VAL A N 1
ATOM 1511 C CA . VAL A 1 193 ? 12.275 3.019 2.190 1.00 96.31 193 VAL A CA 1
ATOM 1512 C C . VAL A 1 193 ? 11.957 3.151 0.700 1.00 96.31 193 VAL A C 1
ATOM 1514 O O . VAL A 1 193 ? 12.819 3.436 -0.128 1.00 96.31 193 VAL A O 1
ATOM 1517 N N . VAL A 1 194 ? 10.672 3.014 0.370 1.00 96.12 194 VAL A N 1
ATOM 1518 C CA . VAL A 1 194 ? 10.120 3.226 -0.975 1.00 96.12 194 VAL A CA 1
ATOM 1519 C C . VAL A 1 194 ? 9.034 4.295 -0.912 1.00 96.12 194 VAL A C 1
ATOM 1521 O O . VAL A 1 194 ? 8.193 4.285 -0.009 1.00 96.12 194 VAL A O 1
ATOM 1524 N N . ALA A 1 195 ? 8.987 5.182 -1.909 1.00 96.50 195 ALA A N 1
ATOM 1525 C CA . ALA A 1 195 ? 7.910 6.155 -2.080 1.00 96.50 195 ALA A CA 1
ATOM 1526 C C . ALA A 1 195 ? 6.618 5.457 -2.553 1.00 96.50 195 ALA A C 1
ATOM 1528 O O . ALA A 1 195 ? 6.205 5.583 -3.706 1.00 96.50 195 ALA A O 1
ATOM 1529 N N . MET A 1 196 ? 5.975 4.696 -1.660 1.00 97.69 196 MET A N 1
ATOM 1530 C CA . MET A 1 196 ? 4.859 3.788 -1.967 1.00 97.69 196 MET A CA 1
ATOM 1531 C C . MET A 1 196 ? 3.738 4.454 -2.775 1.00 97.69 196 MET A C 1
ATOM 1533 O O . MET A 1 196 ? 3.282 3.897 -3.771 1.00 97.69 196 MET A O 1
ATOM 1537 N N . ALA A 1 197 ? 3.307 5.652 -2.371 1.00 96.19 197 ALA A N 1
ATOM 1538 C CA . ALA A 1 197 ? 2.231 6.383 -3.040 1.00 96.19 197 ALA A CA 1
ATOM 1539 C C . ALA A 1 197 ? 2.581 6.748 -4.492 1.00 96.19 197 ALA A C 1
ATOM 1541 O O . ALA A 1 197 ? 1.747 6.612 -5.384 1.00 96.19 197 ALA A O 1
ATOM 1542 N N . ARG A 1 198 ? 3.835 7.140 -4.740 1.00 95.88 198 ARG A N 1
ATOM 1543 C CA . ARG A 1 198 ? 4.314 7.464 -6.087 1.00 95.88 198 ARG A CA 1
ATOM 1544 C C . ARG A 1 198 ? 4.546 6.215 -6.924 1.00 95.88 198 ARG A C 1
ATOM 1546 O O . ARG A 1 198 ? 4.223 6.197 -8.104 1.00 95.88 198 ARG A O 1
ATOM 1553 N N . ALA A 1 199 ? 5.034 5.136 -6.312 1.00 96.12 199 ALA A N 1
ATOM 1554 C CA . ALA A 1 199 ? 5.136 3.838 -6.972 1.00 96.12 199 ALA A CA 1
ATOM 1555 C C . ALA A 1 199 ? 3.751 3.334 -7.428 1.00 96.12 199 ALA A C 1
ATOM 1557 O O . ALA A 1 199 ? 3.598 2.854 -8.553 1.00 96.12 199 ALA A O 1
ATOM 1558 N N . ALA A 1 200 ? 2.725 3.508 -6.587 1.00 96.50 200 ALA A N 1
ATOM 1559 C CA . ALA A 1 200 ? 1.341 3.202 -6.931 1.00 96.50 200 ALA A CA 1
ATOM 1560 C C . ALA A 1 200 ? 0.836 4.056 -8.106 1.00 96.50 200 ALA A C 1
ATOM 1562 O O . ALA A 1 200 ? 0.237 3.499 -9.028 1.00 96.50 200 ALA A O 1
ATOM 1563 N N . GLU A 1 201 ? 1.136 5.356 -8.129 1.00 94.50 201 GLU A N 1
ATOM 1564 C CA . GLU A 1 201 ? 0.794 6.243 -9.249 1.00 94.50 201 GLU A CA 1
ATOM 1565 C C . GLU A 1 201 ? 1.477 5.851 -10.556 1.00 94.50 201 GLU A C 1
ATOM 1567 O O . GLU A 1 201 ? 0.794 5.648 -11.561 1.00 94.50 201 GLU A O 1
ATOM 1572 N N . LEU A 1 202 ? 2.791 5.626 -10.540 1.00 92.25 202 LEU A N 1
ATOM 1573 C CA . LEU A 1 202 ? 3.538 5.189 -11.723 1.00 92.25 202 LEU A CA 1
ATOM 1574 C C . LEU A 1 202 ? 3.024 3.863 -12.294 1.00 92.25 202 LEU A C 1
ATOM 1576 O O . LEU A 1 202 ? 3.046 3.658 -13.508 1.00 92.25 202 LEU A O 1
ATOM 1580 N N . SER A 1 203 ? 2.561 2.959 -11.427 1.00 93.12 203 SER A N 1
ATOM 1581 C CA . SER A 1 203 ? 1.965 1.680 -11.835 1.00 93.12 203 SER A CA 1
ATOM 1582 C C . SER A 1 203 ? 0.518 1.804 -12.342 1.00 93.12 203 SER A C 1
ATOM 1584 O O . SER A 1 203 ? -0.062 0.826 -12.820 1.00 93.12 203 SER A O 1
ATOM 1586 N N . GLY A 1 204 ? -0.095 2.985 -12.212 1.00 93.19 204 GLY A N 1
ATOM 1587 C CA . GLY A 1 204 ? -1.511 3.211 -12.494 1.00 93.19 204 GLY A CA 1
ATOM 1588 C C . GLY A 1 204 ? -2.458 2.515 -11.519 1.00 93.19 204 GLY A C 1
ATOM 1589 O O . GLY A 1 204 ? -3.598 2.241 -11.884 1.00 93.19 204 GLY A O 1
ATOM 1590 N N . MET A 1 205 ? -2.003 2.187 -10.307 1.00 95.38 205 MET A N 1
ATOM 1591 C CA . MET A 1 205 ? -2.860 1.627 -9.256 1.00 95.38 205 MET A CA 1
ATOM 1592 C C . MET A 1 205 ? -3.767 2.704 -8.652 1.00 95.38 205 MET A C 1
ATOM 1594 O O . MET A 1 205 ? -4.944 2.462 -8.392 1.00 95.38 205 MET A O 1
ATOM 1598 N N . ALA A 1 206 ? -3.220 3.889 -8.385 1.00 96.19 206 ALA A N 1
ATOM 1599 C CA . ALA A 1 206 ? -3.940 4.975 -7.731 1.00 96.19 206 ALA A CA 1
ATOM 1600 C C . ALA A 1 206 ? -3.338 6.325 -8.113 1.00 96.19 206 ALA A C 1
ATOM 1602 O O . ALA A 1 206 ? -2.132 6.424 -8.279 1.00 96.19 206 ALA A O 1
ATOM 1603 N N . HIS A 1 207 ? -4.158 7.365 -8.208 1.00 95.19 207 HIS A N 1
ATOM 1604 C CA . HIS A 1 207 ? -3.667 8.729 -8.397 1.00 95.19 207 HIS A CA 1
ATOM 1605 C C . HIS A 1 207 ? -3.149 9.287 -7.074 1.00 95.19 207 HIS A C 1
ATOM 1607 O O . HIS A 1 207 ? -3.845 9.149 -6.068 1.00 95.19 207 HIS A O 1
ATOM 1613 N N . LEU A 1 208 ? -1.980 9.927 -7.062 1.00 94.75 208 LEU A N 1
ATOM 1614 C CA . LEU A 1 208 ? -1.504 10.678 -5.906 1.00 94.75 208 LEU A CA 1
ATOM 1615 C C . LEU A 1 208 ? -1.881 12.151 -6.075 1.00 94.75 208 LEU A C 1
ATOM 1617 O O . LEU A 1 208 ? -1.328 12.860 -6.911 1.00 94.75 208 LEU A O 1
ATOM 1621 N N . ASP A 1 209 ? -2.826 12.621 -5.267 1.00 92.50 209 ASP A N 1
ATOM 1622 C CA . ASP A 1 209 ? -3.216 14.027 -5.286 1.00 92.50 209 ASP A CA 1
ATOM 1623 C C . ASP A 1 209 ? -2.128 14.889 -4.630 1.00 92.50 209 ASP A C 1
ATOM 1625 O O . ASP A 1 209 ? -1.800 14.713 -3.456 1.00 92.50 209 ASP A O 1
ATOM 1629 N N . GLY A 1 210 ? -1.566 15.830 -5.392 1.00 88.69 210 GLY A N 1
ATOM 1630 C CA . GLY A 1 210 ? -0.435 16.650 -4.949 1.00 88.69 210 GLY A CA 1
ATOM 1631 C C . GLY A 1 210 ? -0.763 17.658 -3.844 1.00 88.69 210 GLY A C 1
ATOM 1632 O O . GLY A 1 210 ? 0.157 18.191 -3.235 1.00 88.69 210 GLY A O 1
ATOM 1633 N N . THR A 1 211 ? -2.045 17.927 -3.581 1.00 87.00 211 THR A N 1
ATOM 1634 C CA . THR A 1 211 ? -2.472 18.902 -2.565 1.00 87.00 211 THR A CA 1
ATOM 1635 C C . THR A 1 211 ? -2.824 18.230 -1.241 1.00 87.00 211 THR A C 1
ATOM 1637 O O . THR A 1 211 ? -2.418 18.692 -0.183 1.00 87.00 211 THR A O 1
ATOM 1640 N N . SER A 1 212 ? -3.579 17.135 -1.282 1.00 86.62 212 SER A N 1
ATOM 1641 C CA . SER A 1 212 ? -3.996 16.396 -0.083 1.00 86.62 212 SER A CA 1
ATOM 1642 C C . SER A 1 212 ? -3.050 15.257 0.302 1.00 86.62 212 SER A C 1
ATOM 1644 O O . SER A 1 212 ? -3.236 14.635 1.349 1.00 86.62 212 SER A O 1
ATOM 1646 N N . HIS A 1 213 ? -2.078 14.939 -0.562 1.00 90.50 213 HIS A N 1
ATOM 1647 C CA . HIS A 1 213 ? -1.164 13.798 -0.449 1.00 90.50 213 HIS A CA 1
ATOM 1648 C C . HIS A 1 213 ? -1.872 12.436 -0.324 1.00 90.50 213 HIS A C 1
ATOM 1650 O O . HIS A 1 213 ? -1.281 11.439 0.102 1.00 90.50 213 HIS A O 1
ATOM 1656 N N . LEU A 1 214 ? -3.151 12.365 -0.708 1.00 93.19 214 LEU A N 1
ATOM 1657 C CA . LEU A 1 214 ? -3.920 11.130 -0.724 1.00 93.19 214 LEU A CA 1
ATOM 1658 C C . LEU A 1 214 ? -3.673 10.350 -2.012 1.00 93.19 214 LEU A C 1
ATOM 1660 O O . LEU A 1 214 ? -3.804 10.877 -3.114 1.00 93.19 214 LEU A O 1
ATOM 1664 N N . SER A 1 215 ? -3.431 9.047 -1.871 1.00 96.12 215 SER A N 1
ATOM 1665 C CA . SER A 1 215 ? -3.600 8.114 -2.982 1.00 96.12 215 SER A CA 1
ATOM 1666 C C . SER A 1 215 ? -5.078 7.747 -3.135 1.00 96.12 215 SER A C 1
ATOM 1668 O O . SER A 1 215 ? -5.711 7.297 -2.177 1.00 96.12 215 SER A O 1
ATOM 1670 N N . VAL A 1 216 ? -5.623 7.904 -4.341 1.00 96.75 216 VAL A N 1
ATOM 1671 C CA . VAL A 1 216 ? -7.032 7.665 -4.674 1.00 96.75 216 VAL A CA 1
ATOM 1672 C C . VAL A 1 216 ? -7.139 6.611 -5.770 1.00 96.75 216 VAL A C 1
ATOM 1674 O O . VAL A 1 216 ? -6.712 6.812 -6.907 1.00 96.75 216 VAL A O 1
ATOM 1677 N N . HIS A 1 217 ? -7.729 5.470 -5.427 1.00 97.12 217 HIS A N 1
ATOM 1678 C CA . HIS A 1 217 ? -7.957 4.363 -6.345 1.00 97.12 217 HIS A CA 1
ATOM 1679 C C . HIS A 1 217 ? -9.249 4.578 -7.172 1.00 97.12 217 HIS A C 1
ATOM 1681 O O . HIS A 1 217 ? -10.258 5.026 -6.618 1.00 97.12 217 HIS A O 1
ATOM 1687 N N . PRO A 1 218 ? -9.286 4.206 -8.471 1.00 94.94 218 PRO A N 1
ATOM 1688 C CA . PRO A 1 218 ? -10.455 4.367 -9.357 1.00 94.94 218 PRO A CA 1
ATOM 1689 C C . PRO A 1 218 ? -11.757 3.735 -8.852 1.00 94.94 218 PRO A C 1
ATOM 1691 O O . PRO A 1 218 ? -12.830 4.301 -9.067 1.00 94.94 218 PRO A O 1
ATOM 1694 N N . THR A 1 219 ? -11.655 2.591 -8.179 1.00 96.00 219 THR A N 1
ATOM 1695 C CA . THR A 1 219 ? -12.782 1.875 -7.553 1.00 96.00 219 THR A CA 1
ATOM 1696 C C . THR A 1 219 ? -12.936 2.204 -6.065 1.00 96.00 219 THR A C 1
ATOM 1698 O O . THR A 1 219 ? -13.960 2.727 -5.649 1.00 96.00 219 THR A O 1
ATOM 1701 N N . TYR A 1 220 ? -11.900 1.950 -5.260 1.00 97.62 220 TYR A N 1
ATOM 1702 C CA . TYR A 1 220 ? -11.964 2.031 -3.795 1.00 97.62 220 TYR A CA 1
ATOM 1703 C C . TYR A 1 220 ? -11.792 3.444 -3.214 1.00 97.62 220 TYR A C 1
ATOM 1705 O O . TYR A 1 220 ? -11.805 3.612 -1.996 1.00 97.62 220 TYR A O 1
ATOM 1713 N N . GLY A 1 221 ? -11.586 4.465 -4.051 1.00 96.69 221 GLY A N 1
ATOM 1714 C CA . GLY A 1 221 ? -11.306 5.824 -3.593 1.00 96.69 221 GLY A CA 1
ATOM 1715 C C . GLY A 1 221 ? -10.092 5.878 -2.674 1.00 96.69 221 GLY A C 1
ATOM 1716 O O . GLY A 1 221 ? -9.065 5.257 -2.943 1.00 96.69 221 GLY A O 1
ATOM 1717 N N . ALA A 1 222 ? -10.218 6.589 -1.555 1.00 97.00 222 ALA A N 1
ATOM 1718 C CA . ALA A 1 222 ? -9.183 6.625 -0.527 1.00 97.00 222 ALA A CA 1
ATOM 1719 C C . ALA A 1 222 ? -9.181 5.374 0.376 1.00 97.00 222 ALA A C 1
ATOM 1721 O O . ALA A 1 222 ? -8.346 5.288 1.274 1.00 97.00 222 ALA A O 1
ATOM 1722 N N . TRP A 1 223 ? -10.085 4.404 0.191 1.00 97.94 223 TRP A N 1
ATOM 1723 C CA . TRP A 1 223 ? -10.317 3.257 1.084 1.00 97.94 223 TRP A CA 1
ATOM 1724 C C . TRP A 1 223 ? -9.568 1.989 0.668 1.00 97.94 223 TRP A C 1
ATOM 1726 O O . TRP A 1 223 ? -10.126 0.911 0.493 1.00 97.94 223 TRP A O 1
ATOM 1736 N N . PHE A 1 224 ? -8.251 2.117 0.554 1.00 98.44 224 PHE A N 1
ATOM 1737 C CA . PHE A 1 224 ? -7.324 0.998 0.414 1.00 98.44 224 PHE A CA 1
ATOM 1738 C C . PHE A 1 224 ? -6.043 1.283 1.208 1.00 98.44 224 PHE A C 1
ATOM 1740 O O . PHE A 1 224 ? -5.927 2.295 1.905 1.00 98.44 224 PHE A O 1
ATOM 1747 N N . SER A 1 225 ? -5.084 0.365 1.197 1.00 97.88 225 SER A N 1
ATOM 1748 C CA . SER A 1 225 ? -3.778 0.571 1.826 1.00 97.88 225 SER A CA 1
ATOM 1749 C C . SER A 1 225 ? -2.684 -0.115 1.031 1.00 97.88 225 SER A C 1
ATOM 1751 O O . SER A 1 225 ? -2.828 -1.279 0.669 1.00 97.88 225 SER A O 1
ATOM 1753 N N . LEU A 1 226 ? -1.582 0.595 0.804 1.00 98.56 226 LEU A N 1
ATOM 1754 C CA . LEU A 1 226 ? -0.365 0.051 0.207 1.00 98.56 226 LEU A CA 1
ATOM 1755 C C . LEU A 1 226 ? 0.389 -0.784 1.244 1.00 98.56 226 LEU A C 1
ATOM 1757 O O . LEU A 1 226 ? 0.413 -0.435 2.428 1.00 98.56 226 LEU A O 1
ATOM 1761 N N . ARG A 1 227 ? 0.956 -1.909 0.807 1.00 98.50 227 ARG A N 1
ATOM 1762 C CA . ARG A 1 227 ? 1.552 -2.918 1.693 1.00 98.50 227 ARG A CA 1
ATOM 1763 C C . ARG A 1 227 ? 3.008 -3.190 1.385 1.00 98.50 227 ARG A C 1
ATOM 1765 O O . ARG A 1 227 ? 3.809 -3.216 2.315 1.00 98.50 227 ARG A O 1
ATOM 1772 N N . ALA A 1 228 ? 3.333 -3.396 0.115 1.00 98.69 228 ALA A N 1
ATOM 1773 C CA . ALA A 1 228 ? 4.682 -3.746 -0.288 1.00 98.69 228 ALA A CA 1
ATOM 1774 C C . ALA A 1 228 ? 4.945 -3.441 -1.763 1.00 98.69 228 ALA A C 1
ATOM 1776 O O . ALA A 1 228 ? 4.011 -3.333 -2.560 1.00 98.69 228 ALA A O 1
ATOM 1777 N N . VAL A 1 229 ? 6.225 -3.398 -2.118 1.00 98.69 229 VAL A N 1
ATOM 1778 C CA . VAL A 1 229 ? 6.717 -3.578 -3.484 1.00 98.69 229 VAL A CA 1
ATOM 1779 C C . VAL A 1 229 ? 7.505 -4.876 -3.530 1.00 98.69 229 VAL A C 1
ATOM 1781 O O . VAL A 1 229 ? 8.438 -5.060 -2.755 1.00 98.69 229 VAL A O 1
ATOM 1784 N N . VAL A 1 230 ? 7.137 -5.781 -4.432 1.00 98.44 230 VAL A N 1
ATOM 1785 C CA . VAL A 1 230 ? 7.899 -7.008 -4.690 1.00 98.44 230 VAL A CA 1
ATOM 1786 C C . VAL A 1 230 ? 8.661 -6.836 -5.991 1.00 98.44 230 VAL A C 1
ATOM 1788 O O . VAL A 1 230 ? 8.041 -6.656 -7.036 1.00 98.44 230 VAL A O 1
ATOM 1791 N N . VAL A 1 231 ? 9.985 -6.911 -5.940 1.00 98.00 231 VAL A N 1
ATOM 1792 C CA . VAL A 1 231 ? 10.844 -6.878 -7.125 1.00 98.00 231 VAL A CA 1
ATOM 1793 C C . VAL A 1 231 ? 11.230 -8.303 -7.482 1.00 98.00 231 VAL A C 1
ATOM 1795 O O . VAL A 1 231 ? 11.708 -9.045 -6.629 1.00 98.00 231 VAL A O 1
ATOM 1798 N N . LEU A 1 232 ? 11.013 -8.686 -8.734 1.00 96.75 232 LEU A N 1
ATOM 1799 C CA . LEU A 1 232 ? 11.307 -10.004 -9.282 1.00 96.75 232 LEU A CA 1
ATOM 1800 C C . LEU A 1 232 ? 12.373 -9.853 -10.366 1.00 96.75 232 LEU A C 1
ATOM 1802 O O . LEU A 1 232 ? 12.239 -8.984 -11.225 1.00 96.75 232 LEU A O 1
ATOM 1806 N N . ASP A 1 233 ? 13.386 -10.719 -10.377 1.00 95.00 233 ASP A N 1
ATOM 1807 C CA . ASP A 1 233 ? 14.381 -10.808 -11.455 1.00 95.00 233 ASP A CA 1
ATOM 1808 C C . ASP A 1 233 ? 13.774 -11.427 -12.726 1.00 95.00 233 ASP A C 1
ATOM 1810 O O . ASP A 1 233 ? 14.101 -12.528 -13.173 1.00 95.00 233 ASP A O 1
ATOM 1814 N N . LEU A 1 234 ? 12.814 -10.705 -13.280 1.00 92.75 234 LEU A N 1
ATOM 1815 C CA . LEU A 1 234 ? 12.073 -10.988 -14.492 1.00 92.75 234 LEU A CA 1
ATOM 1816 C C . LEU A 1 234 ? 12.031 -9.700 -15.311 1.00 92.75 234 LEU A C 1
ATOM 1818 O O . LEU A 1 234 ? 12.015 -8.618 -14.720 1.00 92.75 234 LEU A O 1
ATOM 1822 N N . PRO A 1 235 ? 11.993 -9.787 -16.649 1.00 91.25 235 PRO A N 1
ATOM 1823 C CA . PRO A 1 235 ? 11.767 -8.599 -17.458 1.00 91.25 235 PRO A CA 1
ATOM 1824 C C . PRO A 1 235 ? 10.406 -7.976 -17.095 1.00 91.25 235 PRO A C 1
ATOM 1826 O O . PRO A 1 235 ? 9.484 -8.709 -16.712 1.00 91.25 235 PRO A O 1
ATOM 1829 N N . PRO A 1 236 ? 10.247 -6.648 -17.210 1.00 89.94 236 PRO A N 1
ATOM 1830 C CA . PRO A 1 236 ? 8.952 -6.013 -17.028 1.00 89.94 236 PRO A CA 1
ATOM 1831 C C . PRO A 1 236 ? 7.902 -6.605 -17.967 1.00 89.94 236 PRO A C 1
ATOM 1833 O O . PRO A 1 236 ? 8.200 -6.999 -19.095 1.00 89.94 236 PRO A O 1
ATOM 1836 N N . LEU A 1 237 ? 6.648 -6.619 -17.518 1.00 87.44 237 LEU A N 1
ATOM 1837 C CA . LEU A 1 237 ? 5.541 -6.957 -18.406 1.00 87.44 237 LEU A CA 1
ATOM 1838 C C . LEU A 1 237 ? 5.411 -5.870 -19.474 1.00 87.44 237 LEU A C 1
ATOM 1840 O O . LEU A 1 237 ? 5.483 -4.680 -19.156 1.00 87.44 237 LEU A O 1
ATOM 1844 N N . GLN A 1 238 ? 5.191 -6.275 -20.726 1.00 75.62 238 GLN A N 1
ATOM 1845 C CA . GLN A 1 238 ? 4.861 -5.330 -21.787 1.00 75.62 238 GLN A CA 1
ATOM 1846 C C . GLN A 1 238 ? 3.570 -4.601 -21.400 1.00 75.62 238 GLN A C 1
ATOM 1848 O O . GLN A 1 238 ? 2.516 -5.218 -21.253 1.00 75.62 238 GLN A O 1
ATOM 1853 N N . GLN A 1 239 ? 3.665 -3.290 -21.180 1.00 66.44 239 GLN A N 1
ATOM 1854 C CA . GLN A 1 239 ? 2.490 -2.450 -20.983 1.00 66.44 239 GLN A CA 1
ATOM 1855 C C . GLN A 1 239 ? 1.938 -2.063 -22.357 1.00 66.44 239 GLN A C 1
ATOM 1857 O O . GLN A 1 239 ? 2.706 -1.696 -23.246 1.00 66.44 239 GLN A O 1
ATOM 1862 N N . ASP A 1 240 ? 0.615 -2.122 -22.527 1.00 56.44 240 ASP A N 1
ATOM 1863 C CA . ASP A 1 240 ? -0.041 -1.595 -23.727 1.00 56.44 240 ASP A CA 1
ATOM 1864 C C . ASP A 1 240 ? 0.382 -0.137 -23.955 1.00 56.44 240 ASP A C 1
ATOM 1866 O O . ASP A 1 240 ? 0.255 0.699 -23.054 1.00 56.44 240 ASP A O 1
ATOM 1870 N N . THR A 1 241 ? 0.824 0.172 -25.176 1.00 50.78 241 THR A N 1
ATOM 1871 C CA . THR A 1 241 ? 1.388 1.458 -25.643 1.00 50.78 241 THR A CA 1
ATOM 1872 C C . THR A 1 241 ? 0.403 2.640 -25.645 1.00 50.78 241 THR A C 1
ATOM 1874 O O . THR A 1 241 ? 0.628 3.654 -26.304 1.00 50.78 241 THR A O 1
ATOM 1877 N N . GLY A 1 242 ? -0.707 2.537 -24.913 1.00 59.31 242 GLY A N 1
ATOM 1878 C CA . GLY A 1 242 ? -1.622 3.652 -24.687 1.00 59.31 242 GLY A CA 1
ATOM 1879 C C . GLY A 1 242 ? -1.014 4.739 -23.793 1.00 59.31 242 GLY A C 1
ATOM 1880 O O . GLY A 1 242 ? 0.159 4.704 -23.433 1.00 59.31 242 GLY A O 1
ATOM 1881 N N . LEU A 1 243 ? -1.844 5.702 -23.373 1.00 58.59 243 LEU A N 1
ATOM 1882 C CA . LEU A 1 243 ? -1.412 6.749 -22.439 1.00 58.59 243 LEU A CA 1
ATOM 1883 C C . LEU A 1 243 ? -0.762 6.136 -21.187 1.00 58.59 243 LEU A C 1
ATOM 1885 O O . LEU A 1 243 ? -1.294 5.123 -20.697 1.00 58.59 243 LEU A O 1
ATOM 1889 N N . PRO A 1 244 ? 0.315 6.753 -20.654 1.00 66.00 244 PRO A N 1
ATOM 1890 C CA . PRO A 1 244 ? 0.937 6.322 -19.412 1.00 66.00 244 PRO A CA 1
ATOM 1891 C C . PRO A 1 244 ? -0.127 6.098 -18.323 1.00 66.00 244 PRO A C 1
ATOM 1893 O O . PRO A 1 244 ? -1.055 6.904 -18.208 1.00 66.00 244 PRO A O 1
ATOM 1896 N N . PRO A 1 245 ? -0.054 4.997 -17.555 1.00 65.44 245 PRO A N 1
ATOM 1897 C CA . PRO A 1 245 ? -1.068 4.643 -16.563 1.00 65.44 245 PRO A CA 1
ATOM 1898 C C . PRO A 1 245 ? -1.422 5.766 -15.574 1.00 65.44 245 PRO A C 1
ATOM 1900 O O . PRO A 1 245 ? -2.592 5.929 -15.240 1.00 65.44 245 PRO A O 1
ATOM 1903 N N . ASP A 1 246 ? -0.448 6.584 -15.173 1.00 64.19 246 ASP A N 1
ATOM 1904 C CA . ASP A 1 246 ? -0.616 7.751 -14.299 1.00 64.19 246 ASP A CA 1
ATOM 1905 C C . ASP A 1 246 ? -1.480 8.852 -14.940 1.00 64.19 246 ASP A C 1
ATOM 1907 O O . ASP A 1 246 ? -2.350 9.434 -14.292 1.00 64.19 246 ASP A O 1
ATOM 1911 N N . VAL A 1 247 ? -1.328 9.083 -16.248 1.00 67.56 247 VAL A N 1
ATOM 1912 C CA . VAL A 1 247 ? -2.122 10.071 -16.997 1.00 67.56 247 VAL A CA 1
ATOM 1913 C C . VAL A 1 247 ? -3.600 9.680 -17.025 1.00 67.56 247 VAL A C 1
ATOM 1915 O O . VAL A 1 247 ? -4.464 10.555 -16.983 1.00 67.56 247 VAL A O 1
ATOM 1918 N N . ARG A 1 248 ? -3.911 8.377 -17.034 1.00 70.19 248 ARG A N 1
ATOM 1919 C CA . ARG A 1 248 ? -5.298 7.876 -17.072 1.00 70.19 248 ARG A CA 1
ATOM 1920 C C . ARG A 1 248 ? -6.074 8.142 -15.786 1.00 70.19 248 ARG A C 1
ATOM 1922 O O . ARG A 1 248 ? -7.301 8.142 -15.820 1.00 70.19 248 ARG A O 1
ATOM 1929 N N . LEU A 1 249 ? -5.382 8.334 -14.664 1.00 77.69 249 LEU A N 1
ATOM 1930 C CA . LEU A 1 249 ? -6.013 8.530 -13.358 1.00 77.69 249 LEU A CA 1
ATOM 1931 C C . LEU A 1 249 ? -6.138 10.008 -12.962 1.00 77.69 249 LEU A C 1
ATOM 1933 O O . LEU A 1 249 ? -6.755 10.320 -11.940 1.00 77.69 249 LEU A O 1
ATOM 1937 N N . ARG A 1 250 ? -5.598 10.927 -13.772 1.00 76.00 250 ARG A N 1
ATOM 1938 C CA . ARG A 1 250 ? -5.724 12.369 -13.533 1.00 76.00 250 ARG A CA 1
ATOM 1939 C C . ARG A 1 250 ? -7.191 12.795 -13.566 1.00 76.00 250 ARG A C 1
ATOM 1941 O O . ARG A 1 250 ? -7.973 12.337 -14.395 1.00 76.00 250 ARG A O 1
ATOM 1948 N N . GLY A 1 251 ? -7.558 13.703 -12.663 1.00 78.56 251 GLY A N 1
ATOM 1949 C CA . GLY A 1 251 ? -8.921 14.240 -12.585 1.00 78.56 251 GLY A CA 1
ATOM 1950 C C . GLY A 1 251 ? -9.940 13.310 -11.917 1.00 78.56 251 GLY A C 1
ATOM 1951 O O . GLY A 1 251 ? -11.137 13.563 -12.007 1.00 78.56 251 GLY A O 1
ATOM 1952 N N . ILE A 1 252 ? -9.493 12.256 -11.224 1.00 87.94 252 ILE A N 1
ATOM 1953 C CA . ILE A 1 252 ? -10.380 11.358 -10.466 1.00 87.94 252 ILE A CA 1
ATOM 1954 C C . ILE A 1 252 ? -11.126 12.061 -9.317 1.00 87.94 252 ILE A C 1
ATOM 1956 O O . ILE A 1 252 ? -12.235 11.650 -8.970 1.00 87.94 252 ILE A O 1
ATOM 1960 N N . LEU A 1 253 ? -10.522 13.109 -8.748 1.00 90.25 253 LEU A N 1
ATOM 1961 C CA . LEU A 1 253 ? -11.146 14.014 -7.784 1.00 90.25 253 LEU A CA 1
ATOM 1962 C C . LEU A 1 253 ? -11.743 15.223 -8.509 1.00 90.25 253 LEU A C 1
ATOM 1964 O O . LEU A 1 253 ? -11.134 15.755 -9.441 1.00 90.25 253 LEU A O 1
ATOM 1968 N N . SER A 1 254 ? -12.900 15.694 -8.052 1.00 92.06 254 SER A N 1
ATOM 1969 C CA . SER A 1 254 ? -13.406 17.021 -8.421 1.00 92.06 254 SER A CA 1
ATOM 1970 C C . SER A 1 254 ? -12.579 18.135 -7.763 1.00 92.06 254 SER A C 1
ATOM 1972 O O . SER A 1 254 ? -11.929 17.909 -6.741 1.00 92.06 254 SER A O 1
ATOM 1974 N N . ASP A 1 255 ? -12.616 19.353 -8.313 1.00 92.50 255 ASP A N 1
ATOM 1975 C CA . ASP A 1 255 ? -11.933 20.513 -7.708 1.00 92.50 255 ASP A CA 1
ATOM 1976 C C . ASP A 1 255 ? -12.421 20.788 -6.282 1.00 92.50 255 ASP A C 1
ATOM 1978 O O . ASP A 1 255 ? -11.637 21.121 -5.397 1.00 92.50 255 ASP A O 1
ATOM 1982 N N . GLU A 1 256 ? -13.714 20.573 -6.043 1.00 94.88 256 GLU A N 1
ATOM 1983 C CA . GLU A 1 256 ? -14.302 20.715 -4.716 1.00 94.88 256 GLU A CA 1
ATOM 1984 C C . GLU A 1 256 ? -13.789 19.647 -3.738 1.00 94.88 256 GLU A C 1
ATOM 1986 O O . GLU A 1 256 ? -13.477 19.966 -2.594 1.00 94.88 256 GLU A O 1
ATOM 1991 N N . GLU A 1 257 ? -13.646 18.388 -4.169 1.00 94.75 257 GLU A N 1
ATOM 1992 C CA . GLU A 1 257 ? -13.034 17.349 -3.327 1.00 94.75 257 GLU A CA 1
ATOM 1993 C C . GLU A 1 257 ? -11.565 17.649 -3.038 1.00 94.75 257 GLU A C 1
ATOM 1995 O O . GLU A 1 257 ? -11.146 17.484 -1.898 1.00 94.75 257 GLU A O 1
ATOM 2000 N N . ARG A 1 258 ? -10.798 18.136 -4.023 1.00 93.56 258 ARG A N 1
ATOM 2001 C CA . ARG A 1 258 ? -9.404 18.562 -3.810 1.00 93.56 258 ARG A CA 1
ATOM 2002 C C . ARG A 1 258 ? -9.306 19.657 -2.753 1.00 93.56 258 ARG A C 1
ATOM 2004 O O . ARG A 1 258 ? -8.521 19.534 -1.816 1.00 93.56 258 ARG A O 1
ATOM 2011 N N . ARG A 1 259 ? -10.139 20.697 -2.864 1.00 95.25 259 ARG A N 1
ATOM 2012 C CA . ARG A 1 259 ? -10.188 21.801 -1.895 1.00 95.25 259 ARG A CA 1
ATOM 2013 C C . ARG A 1 259 ? -10.524 21.294 -0.491 1.00 95.25 259 ARG A C 1
ATOM 2015 O O . ARG A 1 259 ? -9.793 21.568 0.456 1.00 95.25 259 ARG A O 1
ATOM 2022 N N . LEU A 1 260 ? -11.599 20.517 -0.360 1.00 96.44 260 LEU A N 1
ATOM 2023 C CA . LEU A 1 260 ? -12.025 19.961 0.927 1.00 96.44 260 LEU A CA 1
ATOM 2024 C C . LEU A 1 260 ? -10.980 19.006 1.526 1.00 96.44 260 LEU A C 1
ATOM 2026 O O . LEU A 1 260 ? -10.814 18.975 2.746 1.00 96.44 260 LEU A O 1
ATOM 2030 N N . ALA A 1 261 ? -10.278 18.239 0.688 1.00 94.88 261 ALA A N 1
ATOM 2031 C CA . ALA A 1 261 ? -9.245 17.309 1.123 1.00 94.88 261 ALA A CA 1
ATOM 2032 C C . ALA A 1 261 ? -8.011 18.070 1.618 1.00 94.88 261 ALA A C 1
ATOM 2034 O O . ALA A 1 261 ? -7.506 17.744 2.685 1.00 94.88 261 ALA A O 1
ATOM 2035 N N . SER A 1 262 ? -7.593 19.134 0.926 1.00 94.44 262 SER A N 1
ATOM 2036 C CA . SER A 1 262 ? -6.542 20.044 1.403 1.00 94.44 262 SER A CA 1
ATOM 2037 C C . SER A 1 262 ? -6.873 20.608 2.786 1.00 94.44 262 SER A C 1
ATOM 2039 O O . SER A 1 262 ? -6.084 20.491 3.718 1.00 94.44 262 SER A O 1
ATOM 2041 N N . GLU A 1 263 ? -8.081 21.147 2.964 1.00 96.19 263 GLU A N 1
ATOM 2042 C CA . GLU A 1 263 ? -8.498 21.717 4.250 1.00 96.19 263 GLU A CA 1
ATOM 2043 C C . GLU A 1 263 ? -8.575 20.656 5.360 1.00 96.19 263 GLU A C 1
ATOM 2045 O O . GLU A 1 263 ? -8.281 20.932 6.524 1.00 96.19 263 GLU A O 1
ATOM 2050 N N . ALA A 1 264 ? -9.004 19.435 5.028 1.00 95.75 264 ALA A N 1
ATOM 2051 C CA . ALA A 1 264 ? -9.030 18.323 5.973 1.00 95.75 264 ALA A CA 1
ATOM 2052 C C . ALA A 1 264 ? -7.621 17.845 6.346 1.00 95.75 264 ALA A C 1
ATOM 2054 O O . ALA A 1 264 ? -7.392 17.512 7.511 1.00 95.75 264 ALA A O 1
ATOM 2055 N N . PHE A 1 265 ? -6.689 17.848 5.392 1.00 95.00 265 PHE A N 1
ATOM 2056 C CA . PHE A 1 265 ? -5.282 17.540 5.616 1.00 95.00 265 PHE A CA 1
ATOM 2057 C C . PHE A 1 265 ? -4.661 18.542 6.592 1.00 95.00 265 PHE A C 1
ATOM 2059 O O . PHE A 1 265 ? -4.142 18.128 7.629 1.00 95.00 265 PHE A O 1
ATOM 2066 N N . ASP A 1 266 ? -4.827 19.845 6.348 1.00 94.06 266 ASP A N 1
ATOM 2067 C CA . ASP A 1 266 ? -4.307 20.903 7.223 1.00 94.06 266 ASP A CA 1
ATOM 2068 C C . ASP A 1 266 ? -4.826 20.763 8.660 1.00 94.06 266 ASP A C 1
ATOM 2070 O O . ASP A 1 266 ? -4.061 20.845 9.626 1.00 94.06 266 ASP A O 1
ATOM 2074 N N . ARG A 1 267 ? -6.127 20.478 8.823 1.00 93.88 267 ARG A N 1
ATOM 2075 C CA . ARG A 1 267 ? -6.724 20.223 10.145 1.00 93.88 267 ARG A CA 1
ATOM 2076 C C . ARG A 1 267 ? -6.132 18.989 10.822 1.00 93.88 267 ARG A C 1
ATOM 2078 O O . ARG A 1 267 ? -5.836 19.035 12.017 1.00 93.88 267 ARG A O 1
ATOM 2085 N N . ALA A 1 268 ? -5.962 17.890 10.089 1.00 92.75 268 ALA A N 1
ATOM 2086 C CA . ALA A 1 268 ? -5.407 16.652 10.631 1.00 92.75 268 ALA A CA 1
ATOM 2087 C C . ALA A 1 268 ? -3.930 16.807 11.030 1.00 92.75 268 ALA A C 1
ATOM 2089 O O . ALA A 1 268 ? -3.517 16.323 12.092 1.00 92.75 268 ALA A O 1
ATOM 2090 N N . LEU A 1 269 ? -3.153 17.537 10.229 1.00 91.19 269 LEU A N 1
ATOM 2091 C CA . LEU A 1 269 ? -1.756 17.855 10.500 1.00 91.19 269 LEU A CA 1
ATOM 2092 C C . LEU A 1 269 ? -1.611 18.775 11.720 1.00 91.19 269 LEU A C 1
ATOM 2094 O O . LEU A 1 269 ? -0.794 18.501 12.607 1.00 91.19 269 LEU A O 1
ATOM 2098 N N . ALA A 1 270 ? -2.434 19.823 11.814 1.00 90.62 270 ALA A N 1
ATOM 2099 C CA . ALA A 1 270 ? -2.462 20.721 12.966 1.00 90.62 270 ALA A CA 1
ATOM 2100 C C . ALA A 1 270 ? -2.820 19.970 14.260 1.00 90.62 270 ALA A C 1
ATOM 2102 O O . ALA A 1 270 ? -2.119 20.105 15.265 1.00 90.62 270 ALA A O 1
ATOM 2103 N N . ALA A 1 271 ? -3.848 19.113 14.222 1.00 89.19 271 ALA A N 1
ATOM 2104 C CA . ALA A 1 271 ? -4.247 18.292 15.365 1.00 89.19 271 ALA A CA 1
ATOM 2105 C C . ALA A 1 271 ? -3.138 17.316 15.800 1.00 89.19 271 ALA A C 1
ATOM 2107 O O . ALA A 1 271 ? -2.867 17.174 16.991 1.00 89.19 271 ALA A O 1
ATOM 2108 N N . SER A 1 272 ? -2.454 16.686 14.839 1.00 88.62 272 SER A N 1
ATOM 2109 C CA . SER A 1 272 ? -1.330 15.777 15.117 1.00 88.62 272 SER A CA 1
ATOM 2110 C C . SER A 1 272 ? -0.131 16.507 15.723 1.00 88.62 272 SER A C 1
ATOM 2112 O O . SER A 1 272 ? 0.532 15.986 16.619 1.00 88.62 272 SER A O 1
ATOM 2114 N N . SER A 1 273 ? 0.137 17.731 15.266 1.00 86.00 273 SER A N 1
ATOM 2115 C CA . SER A 1 273 ? 1.231 18.559 15.780 1.00 86.00 273 SER A CA 1
ATOM 2116 C C . SER A 1 273 ? 0.969 19.033 17.213 1.00 86.00 273 SER A C 1
ATOM 2118 O O . SER A 1 273 ? 1.879 18.999 18.044 1.00 86.00 273 SER A O 1
ATOM 2120 N N . ALA A 1 274 ? -0.268 19.434 17.519 1.00 81.44 274 ALA A N 1
ATOM 2121 C CA . ALA A 1 274 ? -0.668 19.849 18.862 1.00 81.44 274 ALA A CA 1
ATOM 2122 C C . ALA A 1 274 ? -0.538 18.701 19.880 1.00 81.44 274 ALA A C 1
ATOM 2124 O O . ALA A 1 274 ? 0.068 18.883 20.937 1.00 81.44 274 ALA A O 1
ATOM 2125 N N . ASP A 1 275 ? -1.008 17.501 19.522 1.00 79.75 275 ASP A N 1
ATOM 2126 C CA . ASP A 1 275 ? -0.920 16.304 20.372 1.00 79.75 275 ASP A CA 1
ATOM 2127 C C . ASP A 1 275 ? 0.540 15.941 20.717 1.00 79.75 275 ASP A C 1
ATOM 2129 O O . ASP A 1 275 ? 0.873 15.647 21.867 1.00 79.75 275 ASP A O 1
ATOM 2133 N N . LEU A 1 276 ? 1.456 16.063 19.747 1.00 70.69 276 LEU A N 1
ATOM 2134 C CA . LEU A 1 276 ? 2.893 15.851 19.968 1.00 70.69 276 LEU A CA 1
ATOM 2135 C C . LEU A 1 276 ? 3.532 16.917 20.872 1.00 70.69 276 LEU A C 1
ATOM 2137 O O . LEU A 1 276 ? 4.369 16.584 21.717 1.00 70.69 276 LEU A O 1
ATOM 2141 N N . GLY A 1 277 ? 3.170 18.191 20.697 1.00 68.31 277 GLY A N 1
ATOM 2142 C CA . GLY A 1 277 ? 3.673 19.288 21.530 1.00 68.31 277 GLY A CA 1
ATOM 2143 C C . GLY A 1 277 ? 3.262 19.136 22.996 1.00 68.31 277 GLY A C 1
ATOM 2144 O O . GLY A 1 277 ? 4.076 19.326 23.901 1.00 68.31 277 GLY A O 1
ATOM 2145 N N . GLU A 1 278 ? 2.026 18.701 23.232 1.00 61.47 278 GLU A N 1
ATOM 2146 C CA . GLU A 1 278 ? 1.498 18.427 24.568 1.00 61.47 278 GLU A CA 1
ATOM 2147 C C . GLU A 1 278 ? 2.151 17.221 25.262 1.00 61.47 278 GLU A C 1
ATOM 2149 O O . GLU A 1 278 ? 2.287 17.224 26.491 1.00 61.47 278 GLU A O 1
ATOM 2154 N N . LEU A 1 279 ? 2.554 16.189 24.511 1.00 58.94 279 LEU A N 1
ATOM 2155 C CA . LEU A 1 279 ? 3.331 15.065 25.048 1.00 58.94 279 LEU A CA 1
ATOM 2156 C C . LEU A 1 279 ? 4.724 15.525 25.497 1.00 58.94 279 LEU A C 1
ATOM 2158 O O . LEU A 1 279 ? 5.124 15.244 26.626 1.00 58.94 279 LEU A O 1
ATOM 2162 N N . ARG A 1 280 ? 5.419 16.318 24.669 1.00 58.88 280 ARG A N 1
ATOM 2163 C CA . ARG A 1 280 ? 6.747 16.867 25.000 1.00 58.88 280 ARG A CA 1
ATOM 2164 C C . ARG A 1 280 ? 6.716 17.846 26.181 1.00 58.88 280 ARG A C 1
ATOM 2166 O O . ARG A 1 280 ? 7.638 17.855 26.988 1.00 58.88 280 ARG A O 1
ATOM 2173 N N . GLY A 1 281 ? 5.654 18.645 26.321 1.00 57.19 281 GLY A N 1
ATOM 2174 C CA . GLY A 1 281 ? 5.494 19.587 27.439 1.00 57.19 281 GLY A CA 1
ATOM 2175 C C . GLY A 1 281 ? 5.302 18.921 28.811 1.00 57.19 281 GLY A C 1
ATOM 2176 O O . GLY A 1 281 ? 5.678 19.494 29.836 1.00 57.19 281 GLY A O 1
ATOM 2177 N N . ARG A 1 282 ? 4.762 17.693 28.844 1.00 54.19 282 ARG A N 1
ATOM 2178 C CA . ARG A 1 282 ? 4.565 16.915 30.081 1.00 54.19 282 ARG A CA 1
ATOM 2179 C C . ARG A 1 282 ? 5.828 16.211 30.575 1.00 54.19 282 ARG A C 1
ATOM 2181 O O . ARG A 1 282 ? 5.965 16.024 31.777 1.00 54.19 282 ARG A O 1
ATOM 2188 N N . GLU A 1 283 ? 6.762 15.865 29.693 1.00 49.72 283 GLU A N 1
ATOM 2189 C CA . GLU A 1 283 ? 8.044 15.257 30.089 1.00 49.72 283 GLU A CA 1
ATOM 2190 C C . GLU A 1 283 ? 9.012 16.268 30.738 1.00 49.72 283 GLU A C 1
ATOM 2192 O O . GLU A 1 283 ? 9.948 15.867 31.424 1.00 49.72 283 GLU A O 1
ATOM 2197 N N . GLY A 1 284 ? 8.774 17.577 30.572 1.00 45.44 284 GLY A N 1
ATOM 2198 C CA . GLY A 1 284 ? 9.621 18.648 31.116 1.00 45.44 284 GLY A CA 1
ATOM 2199 C C . GLY A 1 284 ? 9.106 19.343 32.383 1.00 45.44 284 GLY A C 1
ATOM 2200 O O . GLY A 1 284 ? 9.826 20.166 32.942 1.00 45.44 284 GLY A O 1
ATOM 2201 N N . SER A 1 285 ? 7.888 19.052 32.847 1.00 43.47 285 SER A N 1
ATOM 2202 C CA . SER A 1 285 ? 7.278 19.731 34.001 1.00 43.47 285 SER A CA 1
ATOM 2203 C C . SER A 1 285 ? 6.887 18.732 35.089 1.00 43.47 285 SER A C 1
ATOM 2205 O O . SER A 1 285 ? 5.736 18.328 35.239 1.00 43.47 285 SER A O 1
ATOM 2207 N N . GLY A 1 286 ? 7.881 18.329 35.881 1.00 44.69 286 GLY A N 1
ATOM 2208 C CA . GLY A 1 286 ? 7.656 17.681 37.167 1.00 44.69 286 GLY A CA 1
ATOM 2209 C C . GLY A 1 286 ? 7.147 18.685 38.194 1.00 44.69 286 GLY A C 1
ATOM 2210 O O . GLY A 1 286 ? 7.867 18.987 39.128 1.00 44.69 286 GLY A O 1
ATOM 2211 N N . GLU A 1 287 ? 5.943 19.226 38.018 1.00 43.38 287 GLU A N 1
ATOM 2212 C CA . GLU A 1 287 ? 5.229 19.945 39.075 1.00 43.38 287 GLU A CA 1
ATOM 2213 C C . GLU A 1 287 ? 3.733 20.001 38.748 1.00 43.38 287 GLU A C 1
ATOM 2215 O O . GLU A 1 287 ? 3.313 20.373 37.652 1.00 43.38 287 GLU A O 1
ATOM 2220 N N . GLY A 1 288 ? 2.930 19.523 39.700 1.00 48.06 288 GLY A N 1
ATOM 2221 C CA . GLY A 1 288 ? 1.506 19.283 39.531 1.00 48.06 288 GLY A CA 1
ATOM 2222 C C . GLY A 1 288 ? 0.741 20.551 39.183 1.00 48.06 288 GLY A C 1
ATOM 2223 O O . GLY A 1 288 ? 0.688 21.488 39.972 1.00 48.06 288 GLY A O 1
ATOM 2224 N N . ASN A 1 289 ? 0.074 20.542 38.032 1.00 40.47 289 ASN A N 1
ATOM 2225 C CA . ASN A 1 289 ? -0.976 21.503 37.752 1.00 40.47 289 ASN A CA 1
ATOM 2226 C C . ASN A 1 289 ? -2.222 20.781 37.232 1.00 40.47 289 ASN A C 1
ATOM 2228 O O . ASN A 1 289 ? -2.313 20.363 36.077 1.00 40.47 289 ASN A O 1
ATOM 2232 N N . THR A 1 290 ? -3.181 20.611 38.137 1.00 46.50 290 THR A N 1
ATOM 2233 C CA . THR A 1 290 ? -4.567 20.254 37.850 1.00 46.50 290 THR A CA 1
ATOM 2234 C C . THR A 1 290 ? -5.262 21.484 37.275 1.00 46.50 290 THR A C 1
ATOM 2236 O O . THR A 1 290 ? -5.838 22.278 38.014 1.00 46.50 290 THR A O 1
ATOM 2239 N N . CYS A 1 291 ? -5.198 21.655 35.957 1.00 39.03 291 CYS A N 1
ATOM 2240 C CA . CYS A 1 291 ? -6.053 22.596 35.243 1.00 39.03 291 CYS A CA 1
ATOM 2241 C C . CYS A 1 291 ? -6.930 21.815 34.264 1.00 39.03 291 CYS A C 1
ATOM 2243 O O . CYS A 1 291 ? -6.460 21.168 33.333 1.00 39.03 291 CYS A O 1
ATOM 2245 N N . THR A 1 292 ? -8.219 21.850 34.572 1.00 40.72 292 THR A N 1
ATOM 2246 C CA . THR A 1 292 ? -9.356 21.238 33.895 1.00 40.72 292 THR A CA 1
ATOM 2247 C C . THR A 1 292 ? -9.500 21.735 32.462 1.00 40.72 292 THR A C 1
ATOM 2249 O O . THR A 1 292 ? -9.774 22.910 32.224 1.00 40.72 292 THR A O 1
ATOM 2252 N N . GLY A 1 293 ? -9.358 20.803 31.528 1.00 36.94 293 GLY A N 1
ATOM 2253 C CA . GLY A 1 293 ? -9.584 20.979 30.101 1.00 36.94 293 GLY A CA 1
ATOM 2254 C C . GLY A 1 293 ? -9.544 19.614 29.428 1.00 36.94 293 GLY A C 1
ATOM 2255 O O . GLY A 1 293 ? -8.641 19.341 28.648 1.00 36.94 293 GLY A O 1
ATOM 2256 N N . ASP A 1 294 ? -10.490 18.741 29.789 1.00 40.38 294 ASP A N 1
ATOM 2257 C CA . ASP A 1 294 ? -10.724 17.421 29.186 1.00 40.38 294 ASP A CA 1
ATOM 2258 C C . ASP A 1 294 ? -11.240 17.555 27.739 1.00 40.38 294 ASP A C 1
ATOM 2260 O O . ASP A 1 294 ? -12.331 17.103 27.394 1.00 40.38 294 ASP A O 1
ATOM 2264 N N . ALA A 1 295 ? -10.468 18.187 26.855 1.00 41.12 295 ALA A N 1
ATOM 2265 C CA . ALA A 1 295 ? -10.594 17.886 25.437 1.00 41.12 295 ALA A CA 1
ATOM 2266 C C . ALA A 1 295 ? -10.038 16.460 25.259 1.00 41.12 295 ALA A C 1
ATOM 2268 O O . ALA A 1 295 ? -8.872 16.229 25.593 1.00 41.12 295 ALA A O 1
ATOM 2269 N N . PRO A 1 296 ? -10.833 15.470 24.810 1.00 47.50 296 PRO A N 1
ATOM 2270 C CA . PRO A 1 296 ? -10.379 14.086 24.805 1.00 47.50 296 PRO A CA 1
ATOM 2271 C C . PRO A 1 296 ? -9.159 13.945 23.888 1.00 47.50 296 PRO A C 1
ATOM 2273 O O . PRO A 1 296 ? -9.283 14.056 22.668 1.00 47.50 296 PRO A O 1
ATOM 2276 N N . ARG A 1 297 ? -7.985 13.640 24.459 1.00 53.69 297 ARG A N 1
ATOM 2277 C CA . ARG A 1 297 ? -6.735 13.290 23.745 1.00 53.69 297 ARG A CA 1
ATOM 2278 C C . ARG A 1 297 ? -6.831 11.962 22.967 1.00 53.69 297 ARG A C 1
ATOM 2280 O O . ARG A 1 297 ? -5.905 11.158 22.943 1.00 53.69 297 ARG A O 1
ATOM 2287 N N . HIS A 1 298 ? -7.979 11.655 22.370 1.00 56.41 298 HIS A N 1
ATOM 2288 C CA . HIS A 1 298 ? -8.300 10.294 21.942 1.00 56.41 298 HIS A CA 1
ATOM 2289 C C . HIS A 1 298 ? -8.797 10.149 20.506 1.00 56.41 298 HIS A C 1
ATOM 2291 O O . HIS A 1 298 ? -9.018 9.020 20.067 1.00 56.41 298 HIS A O 1
ATOM 2297 N N . GLU A 1 299 ? -8.884 11.232 19.729 1.00 78.38 299 GLU A N 1
ATOM 2298 C CA . GLU A 1 299 ? -9.544 11.171 18.416 1.00 78.38 299 GLU A CA 1
ATOM 2299 C C . GLU A 1 299 ? -8.838 11.927 17.287 1.00 78.38 299 GLU A C 1
ATOM 2301 O O . GLU A 1 299 ? -9.421 12.100 16.222 1.00 78.38 299 GLU A O 1
ATOM 2306 N N . VAL A 1 300 ? -7.568 12.323 17.446 1.00 87.94 300 VAL A N 1
ATOM 2307 C CA . VAL A 1 300 ? -6.790 12.960 16.357 1.00 87.94 300 VAL A CA 1
ATOM 2308 C C . VAL A 1 300 ? -6.832 12.125 15.073 1.00 87.94 300 VAL A C 1
ATOM 2310 O O . VAL A 1 300 ? -6.962 12.657 13.973 1.00 87.94 300 VAL A O 1
ATOM 2313 N N . TRP A 1 301 ? -6.818 10.796 15.199 1.00 92.19 301 TRP A N 1
ATOM 2314 C CA . TRP A 1 301 ? -6.948 9.892 14.060 1.00 92.19 301 TRP A CA 1
ATOM 2315 C C . TRP A 1 301 ? -8.259 10.051 13.276 1.00 92.19 301 TRP A C 1
ATOM 2317 O O . TRP A 1 301 ? -8.267 9.805 12.073 1.00 92.19 301 TRP A O 1
ATOM 2327 N N . ARG A 1 302 ? -9.349 10.515 13.903 1.00 94.81 302 ARG A N 1
ATOM 2328 C CA . ARG A 1 302 ? -10.610 10.795 13.202 1.00 94.81 302 ARG A CA 1
ATOM 2329 C C . ARG A 1 302 ? -10.489 11.972 12.244 1.00 94.81 302 ARG A C 1
ATOM 2331 O O . ARG A 1 302 ? -11.171 11.977 11.229 1.00 94.81 302 ARG A O 1
ATOM 2338 N N . GLN A 1 303 ? -9.580 12.918 12.486 1.00 94.62 303 GLN A N 1
ATOM 2339 C CA . GLN A 1 303 ? -9.304 13.984 11.514 1.00 94.62 303 GLN A CA 1
ATOM 2340 C C . GLN A 1 303 ? -8.695 13.412 10.227 1.00 94.62 303 GLN A C 1
ATOM 2342 O O . GLN A 1 303 ? -9.082 13.792 9.124 1.00 94.62 303 GLN A O 1
ATOM 2347 N N . TRP A 1 304 ? -7.822 12.411 10.354 1.00 94.94 304 TRP A N 1
ATOM 2348 C CA . TRP A 1 304 ? -7.288 11.681 9.203 1.00 94.94 304 TRP A CA 1
ATOM 2349 C C . TRP A 1 304 ? -8.340 10.813 8.497 1.00 94.94 304 TRP A C 1
ATOM 2351 O O . TRP A 1 304 ? -8.219 10.552 7.301 1.00 94.94 304 TRP A O 1
ATOM 2361 N N . VAL A 1 305 ? -9.373 10.368 9.214 1.00 96.62 305 VAL A N 1
ATOM 2362 C CA . VAL A 1 305 ? -10.536 9.690 8.621 1.00 96.62 305 VAL A CA 1
ATOM 2363 C C . VAL A 1 305 ? -11.389 10.670 7.827 1.00 96.62 305 VAL A C 1
ATOM 2365 O O . VAL A 1 305 ? -11.716 10.368 6.685 1.00 96.62 305 VAL A O 1
ATOM 2368 N N . VAL A 1 306 ? -11.658 11.863 8.373 1.00 96.44 306 VAL A N 1
ATOM 2369 C CA . VAL A 1 306 ? -12.373 12.940 7.667 1.00 96.44 306 VAL A CA 1
ATOM 2370 C C . VAL A 1 306 ? -11.694 13.259 6.339 1.00 96.44 306 VAL A C 1
ATOM 2372 O O . VAL A 1 306 ? -12.379 13.358 5.327 1.00 96.44 306 VAL A O 1
ATOM 2375 N N . LEU A 1 307 ? -10.360 13.345 6.317 1.00 96.19 307 LEU A N 1
ATOM 2376 C CA . LEU A 1 307 ? -9.589 13.527 5.085 1.00 96.19 307 LEU A CA 1
ATOM 2377 C C . LEU A 1 307 ? -9.926 12.464 4.020 1.00 96.19 307 LEU A C 1
ATOM 2379 O O . LEU A 1 307 ? -10.191 12.808 2.871 1.00 96.19 307 LEU A O 1
ATOM 2383 N N . ARG A 1 308 ? -9.974 11.178 4.389 1.00 96.94 308 ARG A N 1
ATOM 2384 C CA . ARG A 1 308 ? -10.340 10.095 3.454 1.00 96.94 308 ARG A CA 1
ATOM 2385 C C . ARG A 1 308 ? -11.819 10.135 3.070 1.00 96.94 308 ARG A C 1
ATOM 2387 O O . ARG A 1 308 ? -12.148 9.856 1.922 1.00 96.94 308 ARG A O 1
ATOM 2394 N N . ASP A 1 309 ? -12.694 10.505 4.004 1.00 96.94 309 ASP A N 1
ATOM 2395 C CA . ASP A 1 309 ? -14.142 10.621 3.798 1.00 96.94 309 ASP A CA 1
ATOM 2396 C C . ASP A 1 309 ? -14.532 11.789 2.871 1.00 96.94 309 ASP A C 1
ATOM 2398 O O . ASP A 1 309 ? -15.650 11.795 2.350 1.00 96.94 309 ASP A O 1
ATOM 2402 N N . VAL A 1 310 ? -13.639 12.756 2.612 1.00 96.19 310 VAL A N 1
ATOM 2403 C CA . VAL A 1 310 ? -13.864 13.789 1.582 1.00 96.19 310 VAL A CA 1
ATOM 2404 C C . VAL A 1 310 ? -13.980 13.166 0.191 1.00 96.19 310 VAL A C 1
ATOM 2406 O O . VAL A 1 310 ? -14.803 13.609 -0.611 1.00 96.19 310 VAL A O 1
ATOM 2409 N N . VAL A 1 311 ? -13.186 12.131 -0.091 1.00 95.38 311 VAL A N 1
ATOM 2410 C CA . VAL A 1 311 ? -13.212 11.429 -1.375 1.00 95.38 311 VAL A CA 1
ATOM 2411 C C . VAL A 1 311 ? -14.510 10.636 -1.460 1.00 95.38 311 VAL A C 1
ATOM 2413 O O . VAL A 1 311 ? -14.665 9.626 -0.778 1.00 95.38 311 VAL A O 1
ATOM 2416 N N . ARG A 1 312 ? -15.464 11.081 -2.289 1.00 95.38 312 ARG A N 1
ATOM 2417 C CA . ARG A 1 312 ? -16.791 10.442 -2.367 1.00 95.38 312 ARG A CA 1
ATOM 2418 C C . ARG A 1 312 ? -16.734 9.091 -3.067 1.00 95.38 312 ARG A C 1
ATOM 2420 O O . ARG A 1 312 ? -17.448 8.164 -2.696 1.00 95.38 312 ARG A O 1
ATOM 2427 N N . ARG A 1 313 ? -15.875 8.979 -4.080 1.00 93.56 313 ARG A N 1
ATOM 2428 C CA . ARG A 1 313 ? -15.675 7.758 -4.867 1.00 93.56 313 ARG A CA 1
ATOM 2429 C C . ARG A 1 313 ? -15.324 6.577 -3.961 1.00 93.56 313 ARG A C 1
ATOM 2431 O O . ARG A 1 313 ? -14.385 6.673 -3.178 1.00 93.56 313 ARG A O 1
ATOM 2438 N N . GLY A 1 314 ? -16.069 5.479 -4.075 1.00 94.38 314 GLY A N 1
ATOM 2439 C CA . GLY A 1 314 ? -15.852 4.248 -3.311 1.00 94.38 314 GLY A CA 1
ATOM 2440 C C . GLY A 1 314 ? -16.093 4.364 -1.802 1.00 94.38 314 GLY A C 1
ATOM 2441 O O . GLY A 1 314 ? -15.903 3.391 -1.080 1.00 94.38 314 GLY A O 1
ATOM 2442 N N . ARG A 1 315 ? -16.484 5.533 -1.283 1.00 95.25 315 ARG A N 1
ATOM 2443 C CA . ARG A 1 315 ? -16.685 5.733 0.156 1.00 95.25 315 ARG A CA 1
ATOM 2444 C C . ARG A 1 315 ? -17.888 4.963 0.677 1.00 95.25 315 ARG A C 1
ATOM 2446 O O . ARG A 1 315 ? -17.830 4.440 1.780 1.00 95.25 315 ARG A O 1
ATOM 2453 N N . GLU A 1 316 ? -18.976 4.911 -0.078 1.00 95.88 316 GLU A N 1
ATOM 2454 C CA . GLU A 1 316 ? -20.206 4.264 0.387 1.00 95.88 316 GLU A CA 1
ATOM 2455 C C . GLU A 1 316 ? -20.079 2.737 0.350 1.00 95.88 316 GLU A C 1
ATOM 2457 O O . GLU A 1 316 ? -20.565 2.061 1.252 1.00 95.88 316 GLU A O 1
ATOM 2462 N N . GLU A 1 317 ? -19.361 2.197 -0.638 1.00 97.12 317 GLU A N 1
ATOM 2463 C CA . GLU A 1 317 ? -19.256 0.753 -0.857 1.00 97.12 317 GLU A CA 1
ATOM 2464 C C . GLU A 1 317 ? -17.999 0.116 -0.252 1.00 97.12 317 GLU A C 1
ATOM 2466 O O . GLU A 1 317 ? -18.002 -1.074 0.066 1.00 97.12 317 GLU A O 1
ATOM 2471 N N . HIS A 1 318 ? -16.902 0.871 -0.134 1.00 97.81 318 HIS A N 1
ATOM 2472 C CA . HIS A 1 318 ? -15.579 0.313 0.169 1.00 97.81 318 HIS A CA 1
ATOM 2473 C C . HIS A 1 318 ? -14.913 0.895 1.411 1.00 97.81 318 HIS A C 1
ATOM 2475 O O . HIS A 1 318 ? -13.824 0.441 1.781 1.00 97.81 318 HIS A O 1
ATOM 2481 N N . ARG A 1 319 ? -15.548 1.866 2.079 1.00 98.00 319 ARG A N 1
ATOM 2482 C CA . ARG A 1 319 ? -15.070 2.349 3.373 1.00 98.00 319 ARG A CA 1
ATOM 2483 C C . ARG A 1 319 ? -14.934 1.190 4.349 1.00 98.00 319 ARG A C 1
ATOM 2485 O O . ARG A 1 319 ? -15.803 0.330 4.455 1.00 98.00 319 ARG A O 1
ATOM 2492 N N . PHE A 1 320 ? -13.804 1.172 5.045 1.00 98.06 320 PHE A N 1
ATOM 2493 C CA . PHE A 1 320 ? -13.506 0.134 6.022 1.00 98.06 320 PHE A CA 1
ATOM 2494 C C . PHE A 1 320 ? -14.527 0.160 7.166 1.00 98.06 320 PHE A C 1
ATOM 2496 O O . PHE A 1 320 ? -15.076 1.209 7.510 1.00 98.06 320 PHE A O 1
ATOM 2503 N N . GLU A 1 321 ? -14.743 -0.994 7.788 1.00 96.06 321 GLU A N 1
ATOM 2504 C CA . GLU A 1 321 ? -15.541 -1.085 9.011 1.00 96.06 321 GLU A CA 1
ATOM 2505 C C . GLU A 1 321 ? -14.867 -0.310 10.157 1.00 96.06 321 GLU A C 1
ATOM 2507 O O . GLU A 1 321 ? -13.644 -0.157 10.186 1.00 96.06 321 GLU A O 1
ATOM 2512 N N . GLU A 1 322 ? -15.647 0.165 11.130 1.00 95.62 322 GLU A N 1
ATOM 2513 C CA . GLU A 1 322 ? -15.148 1.089 12.161 1.00 95.62 322 GLU A CA 1
ATOM 2514 C C . GLU A 1 322 ? -13.981 0.507 12.979 1.00 95.62 322 GLU A C 1
ATOM 2516 O O . GLU A 1 322 ? -12.973 1.184 13.185 1.00 95.62 322 GLU A O 1
ATOM 2521 N N . ASP A 1 323 ? -14.051 -0.773 13.358 1.00 97.19 323 ASP A N 1
ATOM 2522 C CA . ASP A 1 323 ? -12.962 -1.459 14.068 1.00 97.19 323 ASP A CA 1
ATOM 2523 C C . ASP A 1 323 ? -11.690 -1.558 13.215 1.00 97.19 323 ASP A C 1
ATOM 2525 O O . ASP A 1 323 ? -10.576 -1.390 13.722 1.00 97.19 323 ASP A O 1
ATOM 2529 N N . GLN A 1 324 ? -11.841 -1.789 11.908 1.00 97.81 324 GLN A N 1
ATOM 2530 C CA . GLN A 1 324 ? -10.715 -1.802 10.983 1.00 97.81 324 GLN A CA 1
ATOM 2531 C C . GLN A 1 324 ? -10.078 -0.408 10.902 1.00 97.81 324 GLN A C 1
ATOM 2533 O O . GLN A 1 324 ? -8.852 -0.289 10.995 1.00 97.81 324 GLN A O 1
ATOM 2538 N N . ILE A 1 325 ? -10.884 0.650 10.762 1.00 97.25 325 ILE A N 1
ATOM 2539 C CA . ILE A 1 325 ? -10.397 2.035 10.713 1.00 97.25 325 ILE A CA 1
ATOM 2540 C C . ILE A 1 325 ? -9.654 2.382 11.999 1.00 97.25 325 ILE A C 1
ATOM 2542 O O . ILE A 1 325 ? -8.487 2.780 11.936 1.00 97.25 325 ILE A O 1
ATOM 2546 N N . GLU A 1 326 ? -10.295 2.211 13.156 1.00 96.44 326 GLU A N 1
ATOM 2547 C CA . GLU A 1 326 ? -9.699 2.559 14.444 1.00 96.44 326 GLU A CA 1
ATOM 2548 C C . GLU A 1 326 ? -8.379 1.805 14.639 1.00 96.44 326 GLU A C 1
ATOM 2550 O O . GLU A 1 326 ? -7.368 2.402 15.022 1.00 96.44 326 GLU A O 1
ATOM 2555 N N . TYR A 1 327 ? -8.337 0.507 14.323 1.00 97.12 327 TYR A N 1
ATOM 2556 C CA . TYR A 1 327 ? -7.112 -0.272 14.454 1.00 97.12 327 TYR A CA 1
ATOM 2557 C C . TYR A 1 327 ? -5.998 0.213 13.515 1.00 97.12 327 TYR A C 1
ATOM 2559 O O . TYR A 1 327 ? -4.844 0.312 13.939 1.00 97.12 327 TYR A O 1
ATOM 2567 N N . HIS A 1 328 ? -6.308 0.567 12.265 1.00 95.06 328 HIS A N 1
ATOM 2568 C CA . HIS A 1 328 ? -5.303 1.048 11.311 1.00 95.06 328 HIS A CA 1
ATOM 2569 C C . HIS A 1 328 ? 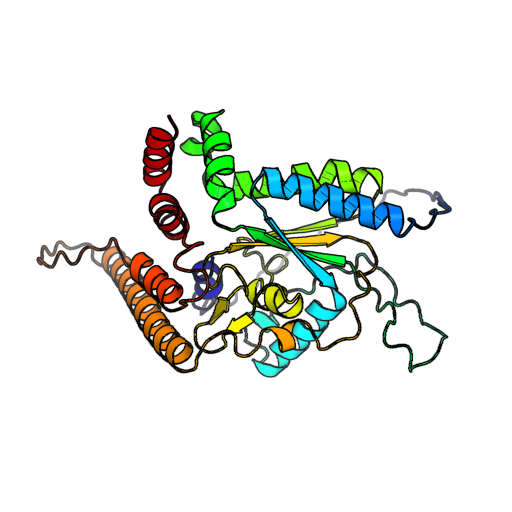-4.570 2.309 11.772 1.00 95.06 328 HIS A C 1
ATOM 2571 O O . HIS A 1 328 ? -3.381 2.457 11.471 1.00 95.06 328 HIS A O 1
ATOM 2577 N N . TYR A 1 329 ? -5.256 3.195 12.495 1.00 93.69 329 TYR A N 1
ATOM 2578 C CA . TYR A 1 329 ? -4.658 4.421 13.015 1.00 93.69 329 TYR A CA 1
ATOM 2579 C C . TYR A 1 329 ? -4.074 4.270 14.417 1.00 93.69 329 TYR A C 1
ATOM 2581 O O . TYR A 1 329 ? -3.030 4.848 14.706 1.00 93.69 329 TYR A O 1
ATOM 2589 N N . THR A 1 330 ? -4.735 3.517 15.294 1.00 93.62 330 THR A N 1
ATOM 2590 C CA . THR A 1 330 ? -4.357 3.456 16.713 1.00 93.62 330 THR A CA 1
ATOM 2591 C C . THR A 1 330 ? -3.430 2.294 17.043 1.00 93.62 330 THR A C 1
ATOM 2593 O O . THR A 1 330 ? -2.758 2.334 18.071 1.00 93.62 330 THR A O 1
ATOM 2596 N N . LYS A 1 331 ? -3.429 1.238 16.216 1.00 94.44 331 LYS A N 1
ATOM 2597 C CA . LYS A 1 331 ? -2.725 -0.036 16.442 1.00 94.44 331 LYS A CA 1
ATOM 2598 C C . LYS A 1 331 ? -3.051 -0.698 17.794 1.00 94.44 331 LYS A C 1
ATOM 2600 O O . LYS A 1 331 ? -2.349 -1.602 18.241 1.00 94.44 331 LYS A O 1
ATOM 2605 N N . LYS A 1 332 ? -4.145 -0.294 18.453 1.00 94.75 332 LYS A N 1
ATOM 2606 C CA . LYS A 1 332 ? -4.529 -0.787 19.782 1.00 94.75 332 LYS A CA 1
ATOM 2607 C C . LYS A 1 332 ? -5.032 -2.228 19.707 1.00 94.75 332 LYS A C 1
ATOM 2609 O O . LYS A 1 332 ? -6.074 -2.500 19.115 1.00 94.75 332 LYS A O 1
ATOM 2614 N N . LYS A 1 333 ? -4.374 -3.141 20.427 1.00 96.25 333 LYS A N 1
ATOM 2615 C CA . LYS A 1 333 ? -4.807 -4.549 20.558 1.00 96.25 333 LYS A CA 1
ATOM 2616 C C . LYS A 1 333 ? -6.216 -4.702 21.145 1.00 96.25 333 LYS A C 1
ATOM 2618 O O . LYS A 1 333 ? -6.908 -5.657 20.821 1.00 96.25 333 LYS A O 1
ATOM 2623 N N . ALA A 1 334 ? -6.676 -3.749 21.962 1.00 96.25 334 ALA A N 1
ATOM 2624 C CA . ALA A 1 334 ? -8.044 -3.746 22.488 1.00 96.25 334 ALA A CA 1
ATOM 2625 C C . ALA A 1 334 ? -9.114 -3.699 21.378 1.00 96.25 334 ALA A C 1
ATOM 2627 O O . ALA A 1 334 ? -10.141 -4.360 21.507 1.00 96.25 334 ALA A O 1
ATOM 2628 N N . VAL A 1 335 ? -8.844 -2.992 20.273 1.00 96.75 335 VAL A N 1
ATOM 2629 C CA . VAL A 1 335 ? -9.728 -2.960 19.096 1.00 96.75 335 VAL A CA 1
ATOM 2630 C C . VAL A 1 335 ? -9.786 -4.335 18.436 1.00 96.75 335 VAL A C 1
ATOM 2632 O O . VAL A 1 335 ? -10.867 -4.813 18.118 1.00 96.75 335 VAL A O 1
ATOM 2635 N N . LEU A 1 336 ? -8.647 -5.028 18.322 1.00 97.56 336 LEU A N 1
ATOM 2636 C CA . LEU A 1 336 ? -8.608 -6.397 17.795 1.00 97.56 336 LEU A CA 1
ATOM 2637 C C . LEU A 1 336 ? -9.384 -7.378 18.676 1.00 97.56 336 LEU A C 1
ATOM 2639 O O . LEU A 1 336 ? -10.122 -8.205 18.153 1.00 97.56 336 LEU A O 1
ATOM 2643 N N . ARG A 1 337 ? -9.267 -7.278 20.008 1.00 96.69 337 ARG A N 1
ATOM 2644 C CA . ARG A 1 337 ? -10.046 -8.122 20.934 1.00 96.69 337 ARG A CA 1
ATOM 2645 C C . ARG A 1 337 ? -11.549 -7.905 20.767 1.00 96.69 337 ARG A C 1
ATOM 2647 O O . ARG A 1 337 ? -12.298 -8.878 20.754 1.00 96.69 337 ARG A O 1
ATOM 2654 N N . ARG A 1 338 ? -11.977 -6.648 20.603 1.00 96.62 338 ARG A N 1
ATOM 2655 C CA . ARG A 1 338 ? -13.374 -6.301 20.316 1.00 96.62 338 ARG A CA 1
ATOM 2656 C C . ARG A 1 338 ? -13.824 -6.885 18.975 1.00 96.62 338 ARG A C 1
ATOM 2658 O O . ARG A 1 338 ? -14.798 -7.630 18.957 1.00 96.62 338 ARG A O 1
ATOM 2665 N N . ALA A 1 339 ? -13.074 -6.656 17.902 1.00 96.81 339 ALA A N 1
ATOM 2666 C CA . ALA A 1 339 ? -13.393 -7.183 16.577 1.00 96.81 339 ALA A CA 1
ATOM 2667 C C . ALA A 1 339 ? -13.491 -8.722 16.564 1.00 96.81 339 ALA A C 1
ATOM 2669 O O . ALA A 1 339 ? -14.399 -9.289 15.964 1.00 96.81 339 ALA A O 1
ATOM 2670 N N . LEU A 1 340 ? -12.601 -9.412 17.288 1.00 96.25 340 LEU A N 1
ATOM 2671 C CA . LEU A 1 340 ? -12.632 -10.872 17.438 1.00 96.25 340 LEU A CA 1
ATOM 2672 C C . LEU A 1 340 ? -13.854 -11.376 18.213 1.00 96.25 340 LEU A C 1
ATOM 2674 O O . LEU A 1 340 ? -14.324 -12.477 17.943 1.00 96.25 340 LEU A O 1
ATOM 2678 N N . SER A 1 341 ? -14.374 -10.601 19.169 1.00 93.81 341 SER A N 1
ATOM 2679 C CA . SER A 1 341 ? -15.596 -10.970 19.900 1.00 93.81 341 SER A CA 1
ATOM 2680 C C . SER A 1 341 ? -16.854 -10.932 19.028 1.00 93.81 341 SER A C 1
ATOM 2682 O O . SER A 1 341 ? -17.820 -11.615 19.345 1.00 93.81 341 SER A O 1
ATOM 2684 N N . LEU A 1 342 ? -16.815 -10.180 17.922 1.00 91.25 342 LEU A N 1
ATOM 2685 C CA . LEU A 1 342 ? -17.898 -10.050 16.942 1.00 91.25 342 LEU A CA 1
ATOM 2686 C C . LEU A 1 342 ? -17.763 -11.026 15.759 1.00 91.25 342 LEU A C 1
ATOM 2688 O O . LEU A 1 342 ? -18.625 -11.049 14.885 1.00 91.25 342 LEU A O 1
ATOM 2692 N N . LEU A 1 343 ? -16.661 -11.785 15.688 1.00 86.19 343 LEU A N 1
ATOM 2693 C CA . LEU A 1 343 ? -16.410 -12.762 14.622 1.00 86.19 343 LEU A CA 1
ATOM 2694 C C . LEU A 1 343 ? -17.154 -14.094 14.852 1.00 86.19 343 LEU A C 1
ATOM 2696 O O . LEU A 1 343 ? -17.299 -14.868 13.905 1.00 86.19 343 LEU A O 1
ATOM 2700 N N . VAL A 1 344 ? -17.579 -14.347 16.096 1.00 59.81 344 VAL A N 1
ATOM 2701 C CA . VAL A 1 344 ? -18.397 -15.497 16.533 1.00 59.81 344 VAL A CA 1
ATOM 2702 C C . VAL A 1 344 ? -19.859 -15.228 16.214 1.00 59.81 344 VAL A C 1
ATOM 2704 O O . VAL A 1 344 ? -20.512 -16.158 15.691 1.00 59.81 344 VAL A O 1
#

Sequence (344 aa):
VGLRIERHERTTGRQETSRRMATSARPDDDRCTGRDESSSGGRLKASDVDAALDGYRSRLSLDGIDLLHPTSTGRYNRALFEWGAEEGPESAVASLSPLPSFGRKEEVSTYDADSGGADDGSCLALILGSTGALWRPFLRWLDADRPSRLEDSPDPLDSYVSRAVERALRPTFDRLRVRHEIFWAWEVEPDRVVAMARAAELSGMAHLDGTSHLSVHPTYGAWFSLRAVVVLDLPPLQQDTGLPPDVRLRGILSDEERRLASEAFDRALAASSADLGELRGREGSGEGNTCTGDAPRHEVWRQWVVLRDVVRRGREEHRFEEDQIEYHYTKKKAVLRRALSLLV

Secondary structure (DSSP, 8-state):
-HHHHHTTTTT-S----------------------------PPPPHHHHHHHHHHHHHHHHHTT--EEEEEEHHHHHHHHHHHHHHH-TTSTGGGPPPPP-TT-------S-TT------S--EEEEEEE-GGGHHHHHHHHHTTHIIIIIS-SSHHHHHHHHHHHHHHIIIIITTT--EEEEETT--STTT---HHHHHHHTTS-EE-TTT--EEBTTTBT--EEEEEEEESSPPP---SSS-HHHHTTT-S-HHHHHHHHHHHHHHHHHHHHHHHHHHHHHT--S---------TT-HHHHHHHHHHH--TTHHHHPPPHHHHHHHHH--HHHHHHHHHT--

Radius of gyration: 23.48 Å; chains: 1; bounding box: 63×47×74 Å